Protein AF-A0A8J5XLF6-F1 (afdb_monomer_lite)

Radius of gyration: 21.3 Å; chains: 1; bounding box: 62×47×72 Å

pLDDT: mean 86.05, std 19.54, range [25.94, 98.69]

Organism: Diacronema lutheri (NCBI:txid2081491)

Sequence (268 aa):
MGIYNSAPVKPRPEVFALMRNAHEVIRGASRDLAAALVLSDTVDKRTAVAQFRELWAPFIKFMQLHMKMEEGSGEAEGVFKMLDRLAKGSANNAGLHAEHSPIAGLERSVERALGPFGTHADLADRFRIFSEVNEAHLTVEQEAMMPAIKKLSEEGTDMRALMRQSAFAALSADETDFFVDYAVRTLEKHAEGHPRARVFVHALQAIAQDEAEWQRTHRIVQAALSAEAYAQVSAELVDMGAWGEGAYPPGQGPLMNAAGRGFCFSQI

Secondary structure (DSSP, 8-state):
-----PPP-PPPP-TTHHHHHHHHHHHHHHHHHHHHT--BTTB-HHHHHHHHHHHHHHHHHHHHHHHHHHH-BTTB--HHHHHHHHTTSHHHHTTHHHHHHHHHHHHHHHHHHHSTT--HHHHHHHHHHHHHHHHHHHHHHHHHHHHHHHHHHHTT--HHHHIIIIIGGGS-HHHHHHHHHHHHHHHHHT-TTS-HHHHHHHHHHHH-SSHHHHHHHHHHHHHHS-HHHHHHHHTTS--GGG-STTSS-SSSS----SS---------

Foldseek 3Di:
DDDPPPDPDQDDQPLCLLLVLLLVLLVLLLVQLLVLLDDDPPADQVSSLVSNVVSLVLSVLLVVLSVCQQPDDDQANHPQSVLVVQPVNLCVVLVLVVLVVVLVVLSVQLVVLSDPPHGSVSNNVSSVVSSVSSNVSSVSCCVRRVVSSVVCVVVLHQVLVNSVRNGVVSDDPVSVLSNLLSSLLSCQVSVPPHSSNLSNLQSCLSNQPAPVSNVSSLVSNVVRDDPVSNVVSVVSHDDRVPVDPDSDHPSNDDPPDPDDDDDDDDDD

Structure (mmCIF, N/CA/C/O backbone):
data_AF-A0A8J5XLF6-F1
#
_entry.id   AF-A0A8J5XLF6-F1
#
loop_
_atom_site.group_PDB
_atom_site.id
_atom_site.type_symbol
_atom_site.label_atom_id
_atom_site.label_alt_id
_atom_site.label_comp_id
_atom_site.label_asym_id
_atom_site.label_entity_id
_atom_site.label_seq_id
_atom_site.pdbx_PDB_ins_code
_atom_site.Cartn_x
_atom_site.Cartn_y
_atom_site.Cartn_z
_atom_site.occupancy
_atom_site.B_iso_or_equiv
_atom_site.auth_seq_id
_atom_site.auth_comp_id
_atom_site.auth_asym_id
_atom_site.auth_atom_id
_atom_site.pdbx_PDB_model_num
ATOM 1 N N . MET A 1 1 ? 3.073 -28.117 45.207 1.00 42.44 1 MET A N 1
ATOM 2 C CA . MET A 1 1 ? 3.427 -26.935 44.392 1.00 42.44 1 MET A CA 1
ATOM 3 C C . MET A 1 1 ? 2.841 -27.147 43.008 1.00 42.44 1 MET A C 1
ATOM 5 O O . MET A 1 1 ? 3.309 -28.031 42.307 1.00 42.44 1 MET A O 1
ATOM 9 N N . GLY A 1 2 ? 1.755 -26.449 42.671 1.00 43.94 2 GLY A N 1
ATOM 10 C CA . GLY A 1 2 ? 1.135 -26.539 41.348 1.00 43.94 2 GLY A CA 1
ATOM 11 C C . GLY A 1 2 ? 1.855 -25.607 40.381 1.00 43.94 2 GLY A C 1
ATOM 12 O O . GLY A 1 2 ? 1.901 -24.403 40.622 1.00 43.94 2 GLY A O 1
ATOM 13 N N . ILE A 1 3 ? 2.444 -26.163 39.326 1.00 43.59 3 ILE A N 1
ATOM 14 C CA . ILE A 1 3 ? 2.994 -25.389 38.213 1.00 43.59 3 ILE A CA 1
ATOM 15 C C . ILE A 1 3 ? 1.787 -24.906 37.408 1.00 43.59 3 ILE A C 1
ATOM 17 O O . ILE A 1 3 ? 1.171 -25.684 36.682 1.00 43.59 3 ILE A O 1
ATOM 21 N N . TYR A 1 4 ? 1.398 -23.644 37.584 1.00 42.88 4 TYR A N 1
ATOM 22 C CA . TYR A 1 4 ? 0.450 -23.003 36.681 1.00 42.88 4 TYR A CA 1
ATOM 23 C C . TYR A 1 4 ? 1.144 -22.840 35.327 1.00 42.88 4 TYR A C 1
ATOM 25 O O . TYR A 1 4 ? 1.902 -21.897 35.118 1.00 42.88 4 TYR A O 1
ATOM 33 N N . ASN A 1 5 ? 0.889 -23.775 34.411 1.00 39.94 5 ASN A N 1
ATOM 34 C CA . ASN A 1 5 ? 1.074 -23.541 32.985 1.00 39.94 5 ASN A CA 1
ATOM 35 C C . ASN A 1 5 ? 0.057 -22.469 32.581 1.00 39.94 5 ASN A C 1
ATOM 37 O O . ASN A 1 5 ? -1.080 -22.779 32.226 1.00 39.94 5 ASN A O 1
ATOM 41 N N . SER A 1 6 ? 0.434 -21.195 32.689 1.00 46.84 6 SER A N 1
ATOM 42 C CA . SER A 1 6 ? -0.303 -20.134 32.012 1.00 46.84 6 SER A CA 1
ATOM 43 C C . SER A 1 6 ? -0.256 -20.450 30.521 1.00 46.84 6 SER A C 1
ATOM 45 O O . SER A 1 6 ? 0.832 -20.515 29.945 1.00 46.84 6 SER A O 1
ATOM 47 N N . ALA A 1 7 ? -1.420 -20.695 29.919 1.00 51.06 7 ALA A N 1
ATOM 48 C CA . ALA A 1 7 ? -1.538 -20.847 28.476 1.00 51.06 7 ALA A CA 1
ATOM 49 C C . ALA A 1 7 ? -0.810 -19.681 27.777 1.00 51.06 7 ALA A C 1
ATOM 51 O O . ALA A 1 7 ? -0.844 -18.558 28.296 1.00 51.06 7 ALA A O 1
ATOM 52 N N . PRO A 1 8 ? -0.132 -19.924 26.642 1.00 50.88 8 PRO A N 1
ATOM 53 C CA . PRO A 1 8 ? 0.570 -18.868 25.927 1.00 50.88 8 PRO A CA 1
ATOM 54 C C . PRO A 1 8 ? -0.400 -17.718 25.637 1.00 50.88 8 PRO A C 1
ATOM 56 O O . PRO A 1 8 ? -1.454 -17.910 25.028 1.00 50.88 8 PRO A O 1
ATOM 59 N N . VAL A 1 9 ? -0.062 -16.526 26.132 1.00 54.06 9 VAL A N 1
ATOM 60 C CA . VAL A 1 9 ? -0.852 -15.313 25.910 1.00 54.06 9 VAL A CA 1
ATOM 61 C C . VAL A 1 9 ? -0.808 -15.016 24.416 1.00 54.06 9 VAL A C 1
ATOM 63 O O . VAL A 1 9 ? 0.254 -14.693 23.884 1.00 54.06 9 VAL A O 1
ATOM 66 N N . LYS A 1 10 ? -1.950 -15.151 23.730 1.00 58.53 10 LYS A N 1
ATOM 67 C CA . LYS A 1 10 ? -2.044 -14.827 22.303 1.00 58.53 10 LYS A CA 1
ATOM 68 C C . LYS A 1 10 ? -1.659 -13.353 22.086 1.00 58.53 10 LYS A C 1
ATOM 70 O O . LYS A 1 10 ? -2.119 -12.497 22.852 1.00 58.53 10 LYS A O 1
ATOM 75 N N . PRO A 1 11 ? -0.818 -13.036 21.084 1.00 57.19 11 PRO A N 1
ATOM 76 C CA . PRO A 1 11 ? -0.400 -11.665 20.824 1.00 57.19 11 PRO A CA 1
ATOM 77 C C . PRO A 1 11 ? -1.615 -10.781 20.525 1.00 57.19 11 PRO A C 1
ATOM 79 O O . PRO A 1 11 ? -2.536 -11.183 19.812 1.00 57.19 11 PRO A O 1
ATOM 82 N N . ARG A 1 12 ? -1.627 -9.565 21.085 1.00 66.88 12 ARG A N 1
ATOM 83 C CA . ARG A 1 12 ? -2.682 -8.586 20.807 1.00 66.88 12 ARG A CA 1
ATOM 84 C C . ARG A 1 12 ? -2.528 -8.090 19.366 1.00 66.88 12 ARG A C 1
ATOM 86 O O . ARG A 1 12 ? -1.424 -7.683 19.012 1.00 66.88 12 ARG A O 1
ATOM 93 N N . PRO A 1 13 ? -3.595 -8.093 18.551 1.00 71.88 13 PRO A N 1
ATOM 94 C CA . PRO A 1 13 ? -3.527 -7.523 17.214 1.00 71.88 13 PRO A CA 1
ATOM 95 C C . PRO A 1 13 ? -3.215 -6.026 17.291 1.00 71.88 13 PRO A C 1
ATOM 97 O O . PRO A 1 13 ? -3.984 -5.251 17.861 1.00 71.88 13 PRO A O 1
ATOM 100 N N . GLU A 1 14 ? -2.090 -5.616 16.713 1.00 82.12 14 GLU A N 1
ATOM 101 C CA . GLU A 1 14 ? -1.780 -4.207 16.487 1.00 82.12 14 GLU A CA 1
ATOM 102 C C . GLU A 1 14 ? -2.534 -3.764 15.236 1.00 82.12 14 GLU A C 1
ATOM 104 O O . GLU A 1 14 ? -2.058 -3.922 14.121 1.00 82.12 14 GLU A O 1
ATOM 109 N N . VAL A 1 15 ? -3.755 -3.261 15.399 1.00 82.25 15 VAL A N 1
ATOM 110 C CA . VAL A 1 15 ? -4.659 -3.014 14.262 1.00 82.25 15 VAL A CA 1
ATOM 111 C C . VAL A 1 15 ? -4.079 -2.014 13.256 1.00 82.25 15 VAL A C 1
ATOM 113 O O . VAL A 1 15 ? -4.210 -2.178 12.046 1.00 82.25 15 VAL A O 1
ATOM 116 N N . PHE A 1 16 ? -3.359 -1.008 13.750 1.00 85.69 16 PHE A N 1
ATOM 117 C CA . PHE A 1 16 ? -2.680 -0.042 12.892 1.00 85.69 16 PHE A CA 1
ATOM 118 C C . PHE A 1 16 ? -1.473 -0.631 12.141 1.00 85.69 16 PHE A C 1
ATOM 120 O O . PHE A 1 16 ? -0.968 -0.024 11.196 1.00 85.69 16 PHE A O 1
ATOM 127 N N . ALA A 1 17 ? -1.041 -1.849 12.485 1.00 86.81 17 ALA A N 1
ATOM 128 C CA . ALA A 1 17 ? -0.061 -2.568 11.685 1.00 86.81 17 ALA A CA 1
ATOM 129 C C . ALA A 1 17 ? -0.558 -2.823 10.256 1.00 86.81 17 ALA A C 1
ATOM 131 O O . ALA A 1 17 ? 0.277 -3.075 9.400 1.00 86.81 17 ALA A O 1
ATOM 132 N N . LEU A 1 18 ? -1.861 -2.709 9.959 1.00 93.06 18 LEU A N 1
ATOM 133 C CA . LEU A 1 18 ? -2.368 -2.722 8.580 1.00 93.06 18 LEU A CA 1
ATOM 134 C C . LEU A 1 18 ? -1.745 -1.603 7.736 1.00 93.06 18 LEU A C 1
ATOM 136 O O . LEU A 1 18 ? -1.175 -1.900 6.690 1.00 93.06 18 LEU A O 1
ATOM 140 N N . MET A 1 19 ? -1.770 -0.356 8.221 1.00 94.75 19 MET A N 1
ATOM 141 C CA . MET A 1 19 ? -1.187 0.789 7.504 1.00 94.75 19 MET A CA 1
ATOM 142 C C . MET A 1 19 ? 0.334 0.676 7.442 1.00 94.75 19 MET A C 1
ATOM 144 O O . MET A 1 19 ? 0.928 0.745 6.372 1.00 94.75 19 MET A O 1
ATOM 148 N N . ARG A 1 20 ? 0.981 0.385 8.577 1.00 93.25 20 ARG A N 1
ATOM 149 C CA . ARG A 1 20 ? 2.439 0.207 8.605 1.00 93.25 20 ARG A CA 1
ATOM 150 C C . ARG A 1 20 ? 2.900 -0.909 7.662 1.00 93.25 20 ARG A C 1
ATOM 152 O O . ARG A 1 20 ? 3.878 -0.734 6.944 1.00 93.25 20 ARG A O 1
ATOM 159 N N . ASN A 1 21 ? 2.223 -2.055 7.660 1.00 94.19 21 ASN A N 1
ATOM 160 C CA . ASN A 1 21 ? 2.583 -3.162 6.780 1.00 94.19 21 ASN A CA 1
ATOM 161 C C . ASN A 1 21 ? 2.255 -2.852 5.318 1.00 94.19 21 ASN A C 1
ATOM 163 O O . ASN A 1 21 ? 2.973 -3.342 4.457 1.00 94.19 21 ASN A O 1
ATOM 167 N N . ALA A 1 22 ? 1.255 -2.020 5.016 1.00 96.25 22 ALA A N 1
ATOM 168 C CA . ALA A 1 22 ? 1.050 -1.525 3.657 1.00 96.25 22 ALA A CA 1
ATOM 169 C C . ALA A 1 22 ? 2.258 -0.709 3.163 1.00 96.25 22 ALA A C 1
ATOM 171 O O . ALA A 1 22 ? 2.685 -0.890 2.026 1.00 96.25 22 ALA A O 1
ATOM 172 N N . HIS A 1 23 ? 2.917 0.072 4.028 1.00 96.31 23 HIS A N 1
ATOM 173 C CA . HIS A 1 23 ? 4.174 0.739 3.659 1.00 96.31 23 HIS A CA 1
ATOM 174 C C . HIS A 1 23 ? 5.268 -0.303 3.386 1.00 96.31 23 HIS A C 1
ATOM 176 O O . HIS A 1 23 ? 6.006 -0.191 2.413 1.00 96.31 23 HIS A O 1
ATOM 182 N N . GLU A 1 24 ? 5.346 -1.373 4.183 1.00 95.69 24 GLU A N 1
ATOM 183 C CA . GLU A 1 24 ? 6.286 -2.473 3.923 1.00 95.69 24 GLU A CA 1
ATOM 184 C C . GLU A 1 24 ? 5.985 -3.242 2.626 1.00 95.69 24 GLU A C 1
ATOM 186 O O . GLU A 1 24 ? 6.919 -3.709 1.968 1.00 95.69 24 GLU A O 1
ATOM 191 N N . VAL A 1 25 ? 4.714 -3.344 2.223 1.00 97.00 25 VAL A N 1
ATOM 192 C CA . VAL A 1 25 ? 4.309 -3.855 0.904 1.00 97.00 25 VAL A CA 1
ATOM 193 C C . VAL A 1 25 ? 4.834 -2.935 -0.189 1.00 97.00 25 VAL A C 1
ATOM 195 O O . VAL A 1 25 ? 5.462 -3.415 -1.129 1.00 97.00 25 VAL A O 1
ATOM 198 N N . ILE A 1 26 ? 4.649 -1.620 -0.052 1.00 97.56 26 ILE A N 1
ATOM 199 C CA . ILE A 1 26 ? 5.142 -0.633 -1.021 1.00 97.56 26 ILE A CA 1
ATOM 200 C C . ILE A 1 26 ? 6.671 -0.723 -1.144 1.00 97.56 26 ILE A C 1
ATOM 202 O O . ILE A 1 26 ? 7.191 -0.796 -2.257 1.00 97.56 26 ILE A O 1
ATOM 206 N N . ARG A 1 27 ? 7.396 -0.832 -0.023 1.00 97.06 27 ARG A N 1
ATOM 207 C CA . ARG A 1 27 ? 8.857 -1.036 -0.003 1.00 97.06 27 ARG A CA 1
ATOM 208 C C . ARG A 1 27 ? 9.277 -2.323 -0.710 1.00 97.06 27 ARG A C 1
ATOM 210 O O . ARG A 1 27 ? 10.186 -2.304 -1.538 1.00 97.06 27 ARG A O 1
ATOM 217 N N . GLY A 1 28 ? 8.624 -3.442 -0.395 1.00 96.31 28 GLY A N 1
ATOM 218 C CA . GLY A 1 28 ? 8.909 -4.741 -1.010 1.00 96.31 28 GLY A CA 1
ATOM 219 C C . GLY A 1 28 ? 8.642 -4.751 -2.514 1.00 96.31 28 GLY A C 1
ATOM 220 O O . GLY A 1 28 ? 9.508 -5.129 -3.300 1.00 96.31 28 GLY A O 1
ATOM 221 N N . ALA A 1 29 ? 7.479 -4.255 -2.931 1.00 97.94 29 ALA A N 1
ATOM 222 C CA . ALA A 1 29 ? 7.115 -4.154 -4.339 1.00 97.94 29 ALA A CA 1
ATOM 223 C C . ALA A 1 29 ? 8.024 -3.182 -5.113 1.00 97.94 29 ALA A C 1
ATOM 225 O O . ALA A 1 29 ? 8.391 -3.467 -6.252 1.00 97.94 29 ALA A O 1
ATOM 226 N N . SER A 1 30 ? 8.465 -2.083 -4.488 1.00 98.12 30 SER A N 1
ATOM 227 C CA . SER A 1 30 ? 9.441 -1.172 -5.098 1.00 98.12 30 SER A CA 1
ATOM 228 C C . SER A 1 30 ? 10.787 -1.865 -5.355 1.00 98.12 30 SER A C 1
ATOM 230 O O . SER A 1 30 ? 11.384 -1.695 -6.420 1.00 98.12 30 SER A O 1
ATOM 232 N N . ARG A 1 31 ? 11.248 -2.729 -4.436 1.00 97.75 31 ARG A N 1
ATOM 233 C CA . ARG A 1 31 ? 12.452 -3.551 -4.664 1.00 97.75 31 ARG A CA 1
ATOM 234 C C . ARG A 1 31 ? 12.285 -4.522 -5.831 1.00 97.75 31 ARG A C 1
ATOM 236 O O . ARG A 1 31 ? 13.225 -4.693 -6.602 1.00 97.75 31 ARG A O 1
ATOM 243 N N . ASP A 1 32 ? 11.106 -5.120 -5.991 1.00 98.06 32 ASP A N 1
ATOM 244 C CA . ASP A 1 32 ? 10.818 -6.005 -7.126 1.00 98.06 32 ASP A CA 1
ATOM 245 C C . ASP A 1 32 ? 10.856 -5.256 -8.465 1.00 98.06 32 ASP A C 1
ATOM 247 O O . ASP A 1 32 ? 11.447 -5.740 -9.431 1.00 98.06 32 ASP A O 1
ATOM 251 N N . LEU A 1 33 ? 10.286 -4.050 -8.508 1.00 98.44 33 LEU A N 1
ATOM 252 C CA . LEU A 1 33 ? 10.353 -3.161 -9.669 1.00 98.44 33 LEU A CA 1
ATOM 253 C C . LEU A 1 33 ? 11.796 -2.742 -9.989 1.00 98.44 33 LEU A C 1
ATOM 255 O O . LEU A 1 33 ? 12.203 -2.783 -11.149 1.00 98.44 33 LEU A O 1
ATOM 259 N N . ALA A 1 34 ? 12.598 -2.401 -8.974 1.00 98.00 34 ALA A N 1
ATOM 260 C CA . ALA A 1 34 ? 14.016 -2.091 -9.156 1.00 98.00 34 ALA A CA 1
ATOM 261 C C . ALA A 1 34 ? 14.783 -3.290 -9.734 1.00 98.00 34 ALA A C 1
ATOM 263 O O . ALA A 1 34 ? 15.551 -3.141 -10.685 1.00 98.00 34 ALA A O 1
ATOM 264 N N . ALA A 1 35 ? 14.546 -4.486 -9.188 1.00 97.50 35 ALA A N 1
ATOM 265 C CA . ALA A 1 35 ? 15.187 -5.719 -9.631 1.00 97.50 35 ALA A CA 1
ATOM 266 C C . ALA A 1 35 ? 14.821 -6.077 -11.080 1.00 97.50 35 ALA A C 1
ATOM 268 O O . ALA A 1 35 ? 15.695 -6.494 -11.836 1.00 97.50 35 ALA A O 1
ATOM 269 N N . ALA A 1 36 ? 13.571 -5.845 -11.499 1.00 97.25 36 ALA A N 1
ATOM 270 C CA . ALA A 1 36 ? 13.121 -6.080 -12.874 1.00 97.25 36 ALA A CA 1
ATOM 271 C C . ALA A 1 36 ? 13.853 -5.216 -13.920 1.00 97.25 36 ALA A C 1
ATOM 273 O O . ALA A 1 36 ? 13.856 -5.546 -15.103 1.00 97.25 36 ALA A O 1
ATOM 274 N N . LEU A 1 37 ? 14.490 -4.116 -13.505 1.00 96.38 37 LEU A N 1
ATOM 275 C CA . LEU A 1 37 ? 15.265 -3.241 -14.389 1.00 96.38 37 LEU A CA 1
ATOM 276 C C . LEU A 1 37 ? 16.752 -3.607 -14.464 1.00 96.38 37 LEU A C 1
ATOM 278 O O . LEU A 1 37 ? 17.474 -3.016 -15.271 1.00 96.38 37 LEU A O 1
ATOM 282 N N . VAL A 1 38 ? 17.225 -4.565 -13.666 1.00 94.88 38 VAL A N 1
ATOM 283 C CA . VAL A 1 38 ? 18.622 -5.011 -13.691 1.00 94.88 38 VAL A CA 1
ATOM 284 C C . VAL A 1 38 ? 18.856 -5.902 -14.912 1.00 94.88 38 VAL A C 1
ATOM 286 O O . VAL A 1 38 ? 18.222 -6.941 -15.075 1.00 94.88 38 VAL A O 1
ATOM 289 N N . LEU A 1 39 ? 19.786 -5.496 -15.779 1.00 90.94 39 LEU A N 1
ATOM 290 C CA . LEU A 1 39 ? 20.196 -6.288 -16.942 1.00 90.94 39 LEU A CA 1
ATOM 291 C C . LEU A 1 39 ? 21.170 -7.396 -16.526 1.00 90.94 39 LEU A C 1
ATOM 293 O O . LEU A 1 39 ? 21.994 -7.205 -15.631 1.00 90.94 39 LEU A O 1
ATOM 297 N N . SER A 1 40 ? 21.113 -8.529 -17.218 1.00 87.50 40 SER A N 1
ATOM 298 C CA . SER A 1 40 ? 22.005 -9.671 -16.995 1.00 87.50 40 SER A CA 1
ATOM 299 C C . SER A 1 40 ? 22.246 -10.437 -18.299 1.00 87.50 40 SER A C 1
ATOM 301 O O . SER A 1 40 ? 21.645 -10.122 -19.326 1.00 87.50 40 SER A O 1
ATOM 303 N N . ASP A 1 41 ? 23.077 -11.482 -18.258 1.00 86.25 41 ASP A N 1
ATOM 304 C CA . ASP A 1 41 ? 23.312 -12.368 -19.410 1.00 86.25 41 ASP A CA 1
ATOM 305 C C . ASP A 1 41 ? 22.024 -13.039 -19.929 1.00 86.25 41 ASP A C 1
ATOM 307 O O . ASP A 1 41 ? 21.962 -13.461 -21.083 1.00 86.25 41 ASP A O 1
ATOM 311 N N . THR A 1 42 ? 20.985 -13.135 -19.089 1.00 86.88 42 THR A N 1
ATOM 312 C CA . THR A 1 42 ? 19.692 -13.759 -19.415 1.00 86.88 42 THR A CA 1
ATOM 313 C C . THR A 1 42 ? 18.536 -12.766 -19.533 1.00 86.88 42 THR A C 1
ATOM 315 O O . THR A 1 42 ? 17.447 -13.160 -19.950 1.00 86.88 42 THR A O 1
ATOM 318 N N . VAL A 1 43 ? 18.745 -11.491 -19.189 1.00 92.00 43 VAL A N 1
ATOM 319 C CA . VAL A 1 43 ? 17.706 -10.453 -19.195 1.00 92.00 43 VAL A CA 1
ATOM 320 C C . VAL A 1 43 ? 18.169 -9.270 -20.037 1.00 92.00 43 VAL A C 1
ATOM 322 O O . VAL A 1 43 ? 18.973 -8.440 -19.608 1.00 92.00 43 VAL A O 1
ATOM 325 N N . ASP A 1 44 ? 17.622 -9.182 -21.250 1.00 95.50 44 ASP A N 1
ATOM 326 C CA . ASP A 1 44 ? 17.821 -8.036 -22.132 1.00 95.50 44 ASP A CA 1
ATOM 327 C C . ASP A 1 44 ? 16.897 -6.855 -21.771 1.00 95.50 44 ASP A C 1
ATOM 329 O O . ASP A 1 44 ? 15.973 -6.957 -20.960 1.00 95.50 44 ASP A O 1
ATOM 333 N N . LYS A 1 45 ? 17.123 -5.701 -22.411 1.00 95.62 45 LYS A N 1
ATOM 334 C CA . LYS A 1 45 ? 16.341 -4.474 -22.167 1.00 95.62 45 LYS A CA 1
ATOM 335 C C . LYS A 1 45 ? 14.842 -4.663 -22.399 1.00 95.62 45 LYS A C 1
ATOM 337 O O . LYS A 1 45 ? 14.038 -4.052 -21.702 1.00 95.62 45 LYS A O 1
ATOM 342 N N . ARG A 1 46 ? 14.456 -5.463 -23.398 1.00 94.88 46 ARG A N 1
ATOM 343 C CA . ARG A 1 46 ? 13.046 -5.679 -23.744 1.00 94.88 46 ARG A CA 1
ATOM 344 C C . ARG A 1 46 ? 12.357 -6.516 -22.671 1.00 94.88 46 ARG A C 1
ATOM 346 O O . ARG A 1 46 ? 11.244 -6.183 -22.274 1.00 94.88 46 ARG A O 1
ATOM 353 N N . THR A 1 47 ? 13.027 -7.563 -22.207 1.00 96.06 47 THR A N 1
ATOM 354 C CA . THR A 1 47 ? 12.558 -8.456 -21.148 1.00 96.06 47 THR A CA 1
ATOM 355 C C . THR A 1 47 ? 12.438 -7.705 -19.825 1.00 96.06 47 THR A C 1
ATOM 357 O O . THR A 1 47 ? 11.383 -7.765 -19.203 1.00 96.06 47 THR A O 1
ATOM 360 N N . ALA A 1 48 ? 13.446 -6.906 -19.458 1.00 96.88 48 ALA A N 1
ATOM 361 C CA . ALA A 1 48 ? 13.417 -6.060 -18.262 1.00 96.88 48 ALA A CA 1
ATOM 362 C C . ALA A 1 48 ? 12.222 -5.086 -18.252 1.00 96.88 48 ALA A C 1
ATOM 364 O O . ALA A 1 48 ? 11.462 -5.012 -17.289 1.00 96.88 48 ALA A O 1
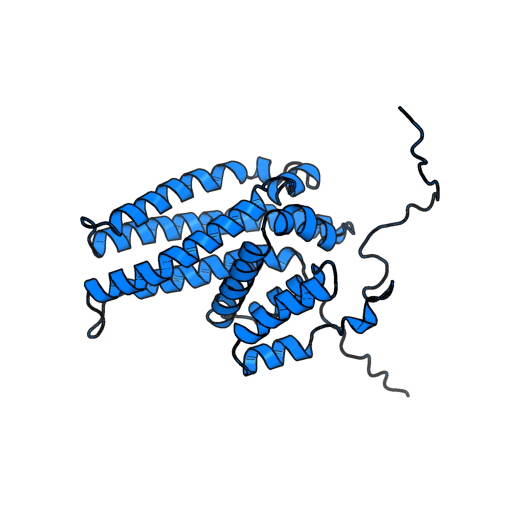ATOM 365 N N . VAL A 1 49 ? 11.993 -4.369 -19.361 1.00 96.56 49 VAL A N 1
ATOM 366 C CA . VAL A 1 49 ? 1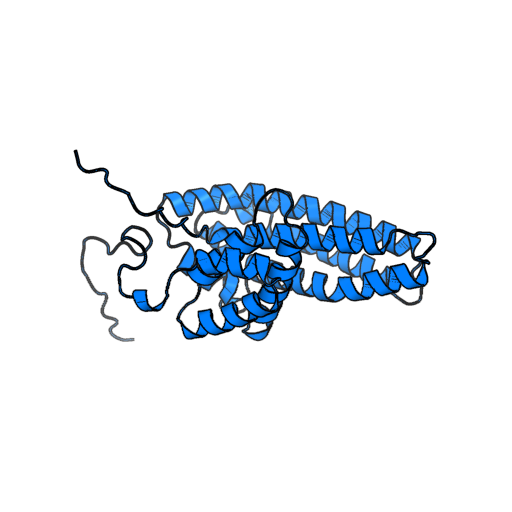0.850 -3.444 -19.486 1.00 96.56 49 VAL A CA 1
ATOM 367 C C . VAL A 1 49 ? 9.509 -4.185 -19.422 1.00 96.56 49 VAL A C 1
ATOM 369 O O . VAL A 1 49 ? 8.557 -3.669 -18.838 1.00 96.56 49 VAL A O 1
ATOM 372 N N . ALA A 1 50 ? 9.411 -5.383 -20.008 1.00 95.88 50 ALA A N 1
ATOM 373 C CA . ALA A 1 50 ? 8.195 -6.192 -19.939 1.00 95.88 50 ALA A CA 1
ATOM 374 C C . ALA A 1 50 ? 7.893 -6.641 -18.499 1.00 95.88 50 ALA A C 1
ATOM 376 O O . ALA A 1 50 ? 6.779 -6.426 -18.028 1.00 95.88 50 ALA A O 1
ATOM 377 N N . GLN A 1 51 ? 8.895 -7.162 -17.785 1.00 96.88 51 GLN A N 1
ATOM 378 C CA . GLN A 1 51 ? 8.772 -7.560 -16.379 1.00 96.88 51 GLN A CA 1
ATOM 379 C C . GLN A 1 51 ? 8.395 -6.375 -15.485 1.00 96.88 51 GLN A C 1
ATOM 381 O O . GLN A 1 51 ? 7.477 -6.477 -14.674 1.00 96.88 51 GLN A O 1
ATOM 386 N N . PHE A 1 52 ? 9.041 -5.219 -15.669 1.00 98.00 52 PHE A N 1
ATOM 387 C CA . PHE A 1 52 ? 8.676 -4.008 -14.937 1.00 98.00 52 PHE A CA 1
ATOM 388 C C . PHE A 1 52 ? 7.213 -3.628 -15.182 1.00 98.00 52 PHE A C 1
ATOM 390 O O . PHE A 1 52 ? 6.485 -3.322 -14.242 1.00 98.00 52 PHE A O 1
ATOM 397 N N . ARG A 1 53 ? 6.754 -3.663 -16.441 1.00 97.31 53 ARG A N 1
ATOM 398 C CA . ARG A 1 53 ? 5.372 -3.309 -16.799 1.00 97.31 53 ARG A CA 1
ATOM 399 C C . ARG A 1 53 ? 4.346 -4.224 -16.125 1.00 97.31 53 ARG A C 1
ATOM 401 O O . ARG A 1 53 ? 3.310 -3.728 -15.691 1.00 97.31 53 ARG A O 1
ATOM 408 N N . GLU A 1 54 ? 4.627 -5.522 -16.038 1.00 97.44 54 GLU A N 1
ATOM 409 C CA . GLU A 1 54 ? 3.761 -6.497 -15.360 1.00 97.44 54 GLU A CA 1
ATOM 410 C C . GLU A 1 54 ? 3.632 -6.213 -13.857 1.00 97.44 54 GLU A C 1
ATOM 412 O O . GLU A 1 54 ? 2.553 -6.379 -13.290 1.00 97.44 54 GLU A O 1
ATOM 417 N N . LEU A 1 55 ? 4.704 -5.728 -13.225 1.00 98.38 55 LEU A N 1
ATOM 418 C CA . LEU A 1 55 ? 4.727 -5.372 -11.804 1.00 98.38 55 LEU A CA 1
ATOM 419 C C . LEU A 1 55 ? 4.153 -3.974 -11.523 1.00 98.38 55 LEU A C 1
ATOM 421 O O . LEU A 1 55 ? 3.591 -3.741 -10.454 1.00 98.38 55 LEU A O 1
ATOM 425 N N . TRP A 1 56 ? 4.271 -3.040 -12.470 1.00 98.19 56 TRP A N 1
ATOM 426 C CA . TRP A 1 56 ? 3.925 -1.630 -12.264 1.00 98.19 56 TRP A CA 1
ATOM 427 C C . TRP A 1 56 ? 2.432 -1.412 -12.013 1.00 98.19 56 TRP A C 1
ATOM 429 O O . TRP A 1 56 ? 2.055 -0.743 -11.056 1.00 98.19 56 TRP A O 1
ATOM 439 N N . ALA A 1 57 ? 1.570 -2.001 -12.845 1.00 97.06 57 ALA A N 1
ATOM 440 C CA . ALA A 1 57 ? 0.124 -1.813 -12.735 1.00 97.06 57 ALA A CA 1
ATOM 441 C C . ALA A 1 57 ? -0.461 -2.264 -11.377 1.00 97.06 57 ALA A C 1
ATOM 443 O O . ALA A 1 57 ? -1.178 -1.472 -10.758 1.00 97.06 57 ALA A O 1
ATOM 444 N N . PRO A 1 58 ? -0.182 -3.482 -10.866 1.00 98.38 58 PRO A N 1
ATOM 445 C CA . PRO A 1 58 ? -0.695 -3.884 -9.560 1.00 98.38 58 PRO A CA 1
ATOM 446 C C . PRO A 1 58 ? -0.056 -3.096 -8.407 1.00 98.38 58 PRO A C 1
ATOM 448 O O . PRO A 1 58 ? -0.753 -2.786 -7.443 1.00 98.38 58 PRO A O 1
ATOM 451 N N . PHE A 1 59 ? 1.215 -2.696 -8.520 1.00 98.62 59 PHE A N 1
ATOM 452 C CA . PHE A 1 59 ? 1.861 -1.824 -7.538 1.00 98.62 59 PHE A CA 1
ATOM 453 C C . PHE A 1 59 ? 1.167 -0.460 -7.421 1.00 98.62 59 PHE A C 1
ATOM 455 O O . PHE A 1 59 ? 0.808 -0.048 -6.318 1.00 98.62 59 PHE A O 1
ATOM 462 N N . ILE A 1 60 ? 0.907 0.206 -8.549 1.00 98.31 60 ILE A N 1
ATOM 463 C CA . ILE A 1 60 ? 0.198 1.490 -8.568 1.00 98.31 60 ILE A CA 1
ATOM 464 C C . ILE A 1 60 ? -1.227 1.346 -8.052 1.00 98.31 60 ILE A C 1
ATOM 466 O O . ILE A 1 60 ? -1.657 2.152 -7.229 1.00 98.31 60 ILE A O 1
ATOM 470 N N . LYS A 1 61 ? -1.943 0.287 -8.449 1.00 98.50 61 LYS A N 1
ATOM 471 C CA . LYS A 1 61 ? -3.270 0.011 -7.892 1.00 98.50 61 LYS A CA 1
ATOM 472 C C . LYS A 1 61 ? -3.206 -0.113 -6.367 1.00 98.50 61 LYS A C 1
ATOM 474 O O . LYS A 1 61 ? -4.029 0.484 -5.685 1.00 98.50 61 LYS A O 1
ATOM 479 N N . PHE A 1 62 ? -2.233 -0.846 -5.823 1.00 98.69 62 PHE A N 1
ATOM 480 C CA . PHE A 1 62 ? -2.071 -0.979 -4.374 1.00 98.69 62 PHE A CA 1
ATOM 481 C C . PHE A 1 62 ? -1.814 0.372 -3.694 1.00 98.69 62 PHE A C 1
ATOM 483 O O . PHE A 1 62 ? -2.492 0.693 -2.720 1.00 98.69 62 PHE A O 1
ATOM 490 N N . MET A 1 63 ? -0.897 1.186 -4.231 1.00 98.25 63 MET A N 1
ATOM 491 C CA . MET A 1 63 ? -0.619 2.528 -3.705 1.00 98.25 63 MET A CA 1
ATOM 492 C C . MET A 1 63 ? -1.854 3.429 -3.722 1.00 98.25 63 MET A C 1
ATOM 494 O O . MET A 1 63 ? -2.146 4.076 -2.725 1.00 98.25 63 MET A O 1
ATOM 498 N N . GLN A 1 64 ? -2.616 3.435 -4.816 1.00 98.00 64 GLN A N 1
ATOM 499 C CA . GLN A 1 64 ? -3.833 4.240 -4.923 1.00 98.00 64 GLN A CA 1
ATOM 500 C C . GLN A 1 64 ? -4.885 3.829 -3.885 1.00 98.00 64 GLN A C 1
ATOM 502 O O . GLN A 1 64 ? -5.532 4.694 -3.301 1.00 98.00 64 GLN A O 1
ATOM 507 N N . LEU A 1 65 ? -5.047 2.527 -3.620 1.00 98.50 65 LEU A N 1
ATOM 508 C CA . LEU A 1 65 ? -5.947 2.051 -2.565 1.00 98.50 65 LEU A CA 1
ATOM 509 C C . LEU A 1 65 ? -5.446 2.432 -1.168 1.00 98.50 65 LEU A C 1
ATOM 511 O O . LEU A 1 65 ? -6.249 2.848 -0.339 1.00 98.50 65 LEU A O 1
ATOM 515 N N . HIS A 1 66 ? -4.138 2.340 -0.919 1.00 98.12 66 HIS A N 1
ATOM 516 C CA . HIS A 1 66 ? -3.526 2.779 0.339 1.00 98.12 66 HIS A CA 1
ATOM 517 C C . HIS A 1 66 ? -3.745 4.282 0.580 1.00 98.12 66 HIS A C 1
ATOM 519 O O . HIS A 1 66 ? -4.306 4.664 1.602 1.00 98.12 66 HIS A O 1
ATOM 525 N N . MET A 1 67 ? -3.454 5.124 -0.414 1.00 97.75 67 MET A N 1
ATOM 526 C CA . MET A 1 67 ? -3.707 6.570 -0.354 1.00 97.75 67 MET A CA 1
ATOM 527 C C . MET A 1 67 ? -5.200 6.889 -0.172 1.00 97.75 67 MET A C 1
ATOM 529 O O . MET A 1 67 ? -5.569 7.804 0.560 1.00 97.75 67 MET A O 1
ATOM 533 N N . LYS A 1 68 ? -6.095 6.103 -0.787 1.00 97.75 68 LYS A N 1
ATOM 534 C CA . LYS A 1 68 ? -7.551 6.222 -0.593 1.00 97.75 68 LYS A CA 1
ATOM 535 C C . LYS A 1 68 ? -7.964 5.936 0.855 1.00 97.75 68 LYS A C 1
ATOM 537 O O . LYS A 1 68 ? -8.885 6.575 1.358 1.00 97.75 68 LYS A O 1
ATOM 542 N N . MET A 1 69 ? -7.296 5.003 1.535 1.00 97.94 69 MET A N 1
ATOM 543 C CA . MET A 1 69 ? -7.504 4.739 2.965 1.00 97.94 69 MET A CA 1
ATOM 544 C C . MET A 1 69 ? -6.974 5.883 3.846 1.00 97.94 69 MET A C 1
ATOM 546 O O . MET A 1 69 ? -7.541 6.167 4.901 1.00 97.94 69 MET A O 1
ATOM 550 N N . GLU A 1 70 ? -5.904 6.554 3.426 1.00 97.69 70 GLU A N 1
ATOM 551 C CA . GLU A 1 70 ? -5.307 7.683 4.146 1.00 97.69 70 GLU A CA 1
ATOM 552 C C . GLU A 1 70 ? -6.135 8.966 4.034 1.00 97.69 70 GLU A C 1
ATOM 554 O O . GLU A 1 70 ? -6.468 9.576 5.054 1.00 97.69 70 GLU A O 1
ATOM 559 N N . GLU A 1 71 ? -6.526 9.338 2.816 1.00 97.31 71 GLU A N 1
ATOM 560 C CA . GLU A 1 71 ? -7.263 10.576 2.515 1.00 97.31 71 GLU A CA 1
ATOM 561 C C . GLU A 1 71 ? -8.784 10.450 2.709 1.00 97.31 71 GLU A C 1
ATOM 563 O O . GLU A 1 71 ? -9.497 11.446 2.918 1.00 97.31 71 GLU A O 1
ATOM 568 N N . GLY A 1 72 ? -9.277 9.211 2.669 1.00 96.56 72 GLY A N 1
ATOM 569 C CA . GLY A 1 72 ? -10.692 8.875 2.715 1.00 96.56 72 GLY A CA 1
ATOM 570 C C . GLY A 1 72 ? -11.360 8.911 1.341 1.00 96.56 72 GLY A C 1
ATOM 571 O O . GLY A 1 72 ? -10.839 9.436 0.356 1.00 96.56 72 GLY A O 1
ATOM 572 N N . SER A 1 73 ? -12.557 8.335 1.266 1.00 95.06 73 SER A N 1
ATOM 573 C CA . SER A 1 73 ? -13.384 8.312 0.059 1.00 95.06 73 SER A CA 1
ATOM 574 C C . SER A 1 73 ? -14.832 8.016 0.431 1.00 95.06 73 SER A C 1
ATOM 576 O O . SER A 1 73 ? -15.100 7.110 1.219 1.00 95.06 73 SER A O 1
ATOM 578 N N . GLY A 1 74 ? -15.777 8.730 -0.186 1.00 91.88 74 GLY A N 1
ATOM 579 C CA . GLY A 1 74 ? -17.199 8.591 0.131 1.00 91.88 74 GLY A CA 1
ATOM 580 C C . GLY A 1 74 ? -17.469 8.909 1.603 1.00 91.88 74 GLY A C 1
ATOM 581 O O . GLY A 1 74 ? -17.169 10.009 2.056 1.00 91.88 74 GLY A O 1
ATOM 582 N N . GLU A 1 75 ? -18.004 7.931 2.336 1.00 89.12 75 GLU A N 1
ATOM 583 C CA . GLU A 1 75 ? -18.355 8.058 3.759 1.00 89.12 75 GLU A CA 1
ATOM 584 C C . GLU A 1 75 ? -17.162 7.850 4.712 1.00 89.12 75 GLU A C 1
ATOM 586 O O . GLU A 1 75 ? -17.258 8.160 5.899 1.00 89.12 75 GLU A O 1
ATOM 591 N N . ALA A 1 76 ? -16.032 7.331 4.222 1.00 95.19 76 ALA A N 1
ATOM 592 C CA . ALA A 1 76 ? -14.834 7.151 5.036 1.00 95.19 76 ALA A CA 1
ATOM 593 C C . ALA A 1 76 ? -14.036 8.459 5.114 1.00 95.19 76 ALA A C 1
ATOM 595 O O . ALA A 1 76 ? -13.615 8.996 4.087 1.00 95.19 76 ALA A O 1
ATOM 596 N N . GLU A 1 77 ? -13.791 8.962 6.329 1.00 96.06 77 GLU A N 1
ATOM 597 C CA . GLU A 1 77 ? -13.080 10.237 6.525 1.00 96.06 77 GLU A CA 1
ATOM 598 C C . GLU A 1 77 ? -11.592 10.180 6.132 1.00 96.06 77 GLU A C 1
ATOM 600 O O . GLU A 1 77 ? -11.029 11.219 5.784 1.00 96.06 77 GLU A O 1
ATOM 605 N N . GLY A 1 78 ? -10.977 8.992 6.155 1.00 97.38 78 GLY A N 1
ATOM 606 C CA . GLY A 1 78 ? -9.540 8.798 5.965 1.00 97.38 78 GLY A CA 1
ATOM 607 C C . GLY A 1 78 ? -8.753 8.806 7.275 1.00 97.38 78 GLY A C 1
ATOM 608 O O . GLY A 1 78 ? -9.107 9.494 8.240 1.00 97.38 78 GLY A O 1
ATOM 609 N N . VAL A 1 79 ? -7.651 8.056 7.322 1.00 96.81 79 VAL A N 1
ATOM 610 C CA . VAL A 1 79 ? -6.746 8.021 8.485 1.00 96.81 79 VAL A CA 1
ATOM 611 C C . VAL A 1 79 ? -6.185 9.409 8.815 1.00 96.81 79 VAL A C 1
ATOM 613 O O . VAL A 1 79 ? -6.077 9.748 9.993 1.00 96.81 79 VAL A O 1
ATOM 616 N N . PHE A 1 80 ? -5.868 10.245 7.824 1.00 97.38 80 PHE A N 1
ATOM 617 C CA . PHE A 1 80 ? -5.302 11.572 8.083 1.00 97.38 80 PHE A CA 1
ATOM 618 C C . PHE A 1 80 ? -6.302 12.508 8.761 1.00 97.38 80 PHE A C 1
ATOM 620 O O . PHE A 1 80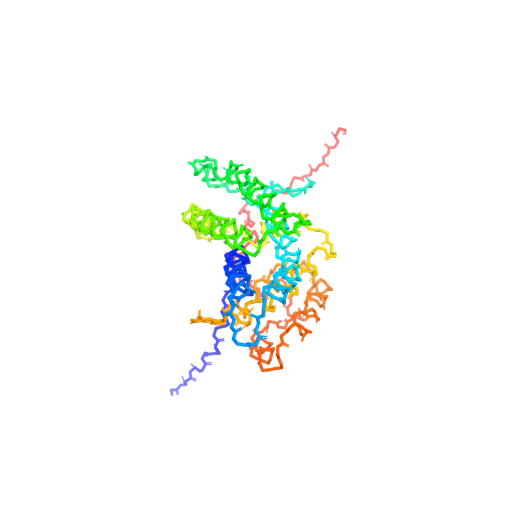 ? -5.992 13.080 9.807 1.00 97.38 80 PHE A O 1
ATOM 627 N N . LYS A 1 81 ? -7.543 12.588 8.261 1.00 96.81 81 LYS A N 1
ATOM 628 C CA . LYS A 1 81 ? -8.583 13.412 8.903 1.00 96.81 81 LYS A CA 1
ATOM 629 C C . LYS A 1 81 ? -8.946 12.893 10.292 1.00 96.81 81 LYS A C 1
ATOM 631 O O . LYS A 1 81 ? -9.129 13.686 11.218 1.00 96.81 81 LYS A O 1
ATOM 636 N N . MET A 1 82 ? -8.991 11.570 10.461 1.00 96.69 82 MET A N 1
ATOM 637 C CA . MET A 1 82 ? -9.159 10.937 11.769 1.00 96.69 82 MET A CA 1
ATOM 638 C C . MET A 1 82 ? -8.058 11.386 12.744 1.00 96.69 82 MET A C 1
ATOM 640 O O . MET A 1 82 ? -8.351 11.778 13.876 1.00 96.69 82 MET A O 1
ATOM 644 N N . LEU A 1 83 ? -6.794 11.357 12.315 1.00 96.06 83 LEU A N 1
ATOM 645 C CA . LEU A 1 83 ? -5.649 11.794 13.114 1.00 96.06 83 LEU A CA 1
ATOM 646 C C . LEU A 1 83 ? -5.671 13.296 13.405 1.00 96.06 83 LEU A C 1
ATOM 648 O O . LEU A 1 83 ? -5.304 13.714 14.504 1.00 96.06 83 LEU A O 1
ATOM 652 N N . ASP A 1 84 ? -6.140 14.121 12.479 1.00 96.69 84 ASP A N 1
ATOM 653 C CA . ASP A 1 84 ? -6.284 15.549 12.737 1.00 96.69 84 ASP A CA 1
ATOM 654 C C . ASP A 1 84 ? -7.341 15.834 13.800 1.00 96.69 84 ASP A C 1
ATOM 656 O O . ASP A 1 84 ? -7.112 16.624 14.724 1.00 96.69 84 ASP A O 1
ATOM 660 N N . ARG A 1 85 ? -8.466 15.124 13.723 1.00 96.56 85 ARG A N 1
ATOM 661 C CA . ARG A 1 85 ? -9.575 15.235 14.669 1.00 96.56 85 ARG A CA 1
ATOM 662 C C . ARG A 1 85 ? -9.213 14.721 16.062 1.00 96.56 85 ARG A C 1
ATOM 664 O O . ARG A 1 85 ? -9.575 15.350 17.054 1.00 96.56 85 ARG A O 1
ATOM 671 N N . LEU A 1 86 ? -8.521 13.585 16.150 1.00 95.81 86 LEU A N 1
ATOM 672 C CA . LEU A 1 86 ? -8.275 12.885 17.417 1.00 95.81 86 LEU A CA 1
ATOM 673 C C . LEU A 1 86 ? -6.901 13.179 18.034 1.00 95.81 86 LEU A C 1
ATOM 675 O O . LEU A 1 86 ? -6.739 13.068 19.247 1.00 95.81 86 LEU A O 1
ATOM 679 N N . ALA A 1 87 ? -5.918 13.595 17.236 1.00 94.56 87 ALA A N 1
ATOM 680 C CA . ALA A 1 87 ? -4.535 13.781 17.668 1.00 94.56 87 ALA A CA 1
ATOM 681 C C . ALA A 1 87 ? -3.991 15.185 17.351 1.00 94.56 87 ALA A C 1
ATOM 683 O O . ALA A 1 87 ? -2.838 15.349 16.958 1.00 94.56 87 ALA A O 1
ATOM 684 N N . LYS A 1 88 ? -4.803 16.222 17.606 1.00 92.81 88 LYS A N 1
ATOM 685 C CA . LYS A 1 88 ? -4.401 17.645 17.564 1.00 92.81 88 LYS A CA 1
ATOM 686 C C . LYS A 1 88 ? -3.830 18.096 16.209 1.00 92.81 88 LYS A C 1
ATOM 688 O O . LYS A 1 88 ? -2.824 18.806 16.175 1.00 92.81 88 LYS A O 1
ATOM 693 N N . GLY A 1 89 ? -4.456 17.696 15.105 1.00 92.06 89 GLY A N 1
ATOM 694 C CA . GLY A 1 89 ? -3.996 18.104 13.776 1.00 92.06 89 GLY A CA 1
ATOM 695 C C . GLY A 1 89 ? -2.684 17.440 13.353 1.00 92.06 89 GLY A C 1
ATOM 696 O O . GLY A 1 89 ? -1.903 18.071 12.651 1.00 92.06 89 GLY A O 1
ATOM 697 N N . SER A 1 90 ? -2.362 16.242 13.860 1.00 93.31 90 SER A N 1
ATOM 698 C CA . SER A 1 90 ? -1.044 15.623 13.635 1.00 93.31 90 SER A CA 1
ATOM 699 C C . SER A 1 90 ? -0.679 15.433 12.158 1.00 93.31 90 SER A C 1
ATOM 701 O O . SER A 1 90 ? 0.474 15.677 11.811 1.00 93.31 90 SER A O 1
ATOM 703 N N . ALA A 1 91 ? -1.632 15.076 11.290 1.00 94.19 91 ALA A N 1
ATOM 704 C CA . ALA A 1 91 ? -1.374 14.893 9.865 1.00 94.19 91 ALA A CA 1
ATOM 705 C C . ALA A 1 91 ? -1.181 16.246 9.164 1.00 94.19 91 ALA A C 1
ATOM 707 O O . ALA A 1 91 ? -0.204 16.439 8.441 1.00 94.19 91 ALA A O 1
ATOM 708 N N . ASN A 1 92 ? -2.042 17.225 9.452 1.00 94.75 92 ASN A N 1
ATOM 709 C CA . ASN A 1 92 ? -1.922 18.579 8.917 1.00 94.75 92 ASN A CA 1
ATOM 710 C C . ASN A 1 92 ? -0.631 19.285 9.369 1.00 94.75 92 ASN A C 1
ATOM 712 O O . ASN A 1 92 ? 0.037 19.930 8.565 1.00 94.75 92 ASN A O 1
ATOM 716 N N . ASN A 1 93 ? -0.237 19.138 10.637 1.00 95.25 93 ASN A N 1
ATOM 717 C CA . ASN A 1 93 ? 0.999 19.725 11.168 1.00 95.25 93 ASN A CA 1
ATOM 718 C C . ASN A 1 93 ? 2.255 19.129 10.517 1.00 95.25 93 ASN A C 1
ATOM 720 O O . ASN A 1 93 ? 3.268 19.818 10.411 1.00 95.25 93 ASN A O 1
ATOM 724 N N . ALA A 1 94 ? 2.187 17.863 10.099 1.00 94.50 94 ALA A N 1
ATOM 725 C CA . ALA A 1 94 ? 3.244 17.182 9.358 1.00 94.50 94 ALA A CA 1
ATOM 726 C C . ALA A 1 94 ? 3.153 17.391 7.834 1.00 94.50 94 ALA A C 1
ATOM 728 O O . ALA A 1 94 ? 4.031 16.932 7.114 1.00 94.50 94 ALA A O 1
ATOM 729 N N . GLY A 1 95 ? 2.122 18.085 7.335 1.00 95.12 95 GLY A N 1
ATOM 730 C CA . GLY A 1 95 ? 1.944 18.353 5.908 1.00 95.12 95 GLY A CA 1
ATOM 731 C C . GLY A 1 95 ? 1.508 17.147 5.068 1.00 95.12 95 GLY A C 1
ATOM 732 O O . GLY A 1 95 ? 1.561 17.241 3.844 1.00 95.12 95 GLY A O 1
ATOM 733 N N . LEU A 1 96 ? 1.043 16.048 5.682 1.00 94.31 96 LEU A N 1
ATOM 734 C CA . LEU A 1 96 ? 0.834 14.763 4.988 1.00 94.31 96 LEU A CA 1
ATOM 735 C C . LEU A 1 96 ? -0.136 14.863 3.799 1.00 94.31 96 LEU A C 1
ATOM 737 O O . LEU A 1 96 ? 0.143 14.326 2.733 1.00 94.31 96 LEU A O 1
ATOM 741 N N . HIS A 1 97 ? -1.205 15.654 3.933 1.00 92.69 97 HIS A N 1
ATOM 742 C CA . HIS A 1 97 ? -2.197 15.874 2.870 1.00 92.69 97 HIS A CA 1
ATOM 743 C C . HIS A 1 97 ? -1.625 16.452 1.562 1.00 92.69 97 HIS A C 1
ATOM 745 O O . HIS A 1 97 ? -2.263 16.389 0.512 1.00 92.69 97 HIS A O 1
ATOM 751 N N . ALA A 1 98 ? -0.450 17.087 1.608 1.00 92.81 98 ALA A N 1
ATOM 752 C CA . ALA A 1 98 ? 0.181 17.673 0.428 1.00 92.81 98 ALA A CA 1
ATOM 753 C C . ALA A 1 98 ? 1.161 16.712 -0.271 1.00 92.81 98 ALA A C 1
ATOM 755 O O . ALA A 1 98 ? 1.484 16.925 -1.443 1.00 92.81 98 ALA A O 1
ATOM 756 N N . GLU A 1 99 ? 1.618 15.662 0.415 1.00 90.75 99 GLU A N 1
ATOM 757 C CA . GLU A 1 99 ? 2.728 14.805 -0.024 1.00 90.75 99 GLU A CA 1
ATOM 758 C C . GLU A 1 99 ? 2.347 13.849 -1.169 1.00 90.75 99 GLU A C 1
ATOM 760 O O . GLU A 1 99 ? 3.183 13.481 -1.997 1.00 90.75 99 GLU A O 1
ATOM 765 N N . HIS A 1 100 ? 1.064 13.507 -1.298 1.00 91.50 100 HIS A N 1
ATOM 766 C CA . HIS A 1 100 ? 0.568 12.619 -2.357 1.00 91.50 100 HIS A CA 1
ATOM 767 C C . HIS A 1 100 ? 0.599 13.251 -3.760 1.00 91.50 100 HIS A C 1
ATOM 769 O O . HIS A 1 100 ? 0.737 12.557 -4.771 1.00 91.50 100 HIS A O 1
ATOM 775 N N . SER A 1 101 ? 0.507 14.581 -3.858 1.00 91.06 101 SER A N 1
ATOM 776 C CA . SER A 1 101 ? 0.471 15.291 -5.147 1.00 91.06 101 SER A CA 1
ATOM 777 C C . SER A 1 101 ? 1.796 15.198 -5.935 1.00 91.06 101 SER A C 1
ATOM 779 O O . SER A 1 101 ? 1.761 14.849 -7.126 1.00 91.06 101 SER A O 1
ATOM 781 N N . PRO A 1 102 ? 2.976 15.431 -5.319 1.00 91.12 102 PRO A N 1
ATOM 782 C CA . PRO A 1 102 ? 4.272 15.169 -5.947 1.00 91.12 102 PRO A CA 1
ATOM 783 C C . PRO A 1 102 ? 4.430 13.742 -6.490 1.00 91.12 102 PRO A C 1
ATOM 785 O O . PRO A 1 102 ? 4.925 13.566 -7.609 1.00 91.12 102 PRO A O 1
ATOM 788 N N . ILE A 1 103 ? 3.964 12.733 -5.745 1.00 94.19 103 ILE A N 1
ATOM 789 C CA . ILE A 1 103 ? 4.074 11.315 -6.123 1.00 94.19 103 ILE A CA 1
ATOM 790 C C . ILE A 1 103 ? 3.314 11.039 -7.420 1.00 94.19 103 ILE A C 1
ATOM 792 O O . ILE A 1 103 ? 3.880 10.455 -8.345 1.00 94.19 103 ILE A O 1
ATOM 796 N N . ALA A 1 104 ? 2.094 11.564 -7.564 1.00 94.38 104 ALA A N 1
ATOM 797 C CA . ALA A 1 104 ? 1.313 11.417 -8.794 1.00 94.38 104 ALA A CA 1
ATOM 798 C C . ALA A 1 104 ? 2.029 12.017 -10.026 1.00 94.38 104 ALA A C 1
ATOM 800 O O . ALA A 1 104 ? 1.880 11.545 -11.156 1.00 94.38 104 ALA A O 1
ATOM 801 N N . GLY A 1 105 ? 2.821 13.080 -9.842 1.00 95.69 105 GLY A N 1
ATOM 802 C CA . GLY A 1 105 ? 3.657 13.651 -10.902 1.00 95.69 105 GLY A CA 1
ATOM 803 C C . GLY A 1 105 ? 4.775 12.711 -11.362 1.00 95.69 105 GLY A C 1
ATOM 804 O O . GLY A 1 105 ? 5.037 12.603 -12.567 1.00 95.69 105 GLY A O 1
ATOM 805 N N . LEU A 1 106 ? 5.406 12.024 -10.410 1.00 97.31 106 LEU A N 1
ATOM 806 C CA . LEU A 1 106 ? 6.467 11.048 -10.650 1.00 97.31 106 LEU A CA 1
ATOM 807 C C . LEU A 1 106 ? 5.917 9.740 -11.230 1.00 97.31 106 LEU A C 1
ATOM 809 O O . LEU A 1 106 ? 6.514 9.212 -12.165 1.00 97.31 106 LEU A O 1
ATOM 813 N N . GLU A 1 107 ? 4.745 9.284 -10.786 1.00 97.19 107 GLU A N 1
ATOM 814 C CA . GLU A 1 107 ? 4.014 8.153 -11.375 1.00 97.19 107 GLU A CA 1
ATOM 815 C C . GLU A 1 107 ? 3.799 8.376 -12.876 1.00 97.19 107 GLU A C 1
ATOM 817 O O . GLU A 1 107 ? 4.298 7.610 -13.702 1.00 97.19 107 GLU A O 1
ATOM 822 N N . ARG A 1 108 ? 3.201 9.516 -13.254 1.00 97.25 108 ARG A N 1
ATOM 823 C CA . ARG A 1 108 ? 3.030 9.892 -14.670 1.00 97.25 108 ARG A CA 1
ATOM 824 C C . ARG A 1 108 ? 4.358 9.979 -15.422 1.00 97.25 108 ARG A C 1
ATOM 826 O O . ARG A 1 108 ? 4.395 9.845 -16.644 1.00 97.25 108 ARG A O 1
ATOM 833 N N . SER A 1 109 ? 5.454 10.291 -14.729 1.00 97.50 109 SER A N 1
ATOM 834 C CA . SER A 1 109 ? 6.799 10.303 -15.310 1.00 97.50 109 SER A CA 1
ATOM 835 C C . SER A 1 109 ? 7.237 8.891 -15.694 1.00 97.50 109 SER A C 1
ATOM 837 O O . SER A 1 109 ? 7.641 8.680 -16.838 1.00 97.50 109 SER A O 1
ATOM 839 N N . VAL A 1 110 ? 7.099 7.927 -14.782 1.00 98.19 110 VAL A N 1
ATOM 840 C CA . VAL A 1 110 ? 7.399 6.509 -15.027 1.00 98.19 110 VAL A CA 1
ATOM 841 C C . VAL A 1 110 ? 6.513 5.952 -16.143 1.00 98.19 110 VAL A C 1
ATOM 843 O O . VAL A 1 110 ? 7.021 5.330 -17.075 1.00 98.19 110 VAL A O 1
ATOM 846 N N . GLU A 1 111 ? 5.214 6.254 -16.134 1.00 97.75 111 GLU A N 1
ATOM 847 C CA . GLU A 1 111 ? 4.283 5.819 -17.184 1.00 97.75 111 GLU A CA 1
ATOM 848 C C . GLU A 1 111 ? 4.673 6.331 -18.576 1.00 97.75 111 GLU A C 1
ATOM 850 O O . GLU A 1 111 ? 4.611 5.587 -19.557 1.00 97.75 111 GLU A O 1
ATOM 855 N N . ARG A 1 112 ? 5.139 7.583 -18.683 1.00 97.19 112 ARG A N 1
ATOM 856 C CA . ARG A 1 112 ? 5.657 8.112 -19.955 1.00 97.19 112 ARG A CA 1
ATOM 857 C C . ARG A 1 112 ? 6.880 7.335 -20.441 1.00 97.19 112 ARG A C 1
ATOM 859 O O . ARG A 1 112 ? 6.968 7.064 -21.638 1.00 97.19 112 ARG A O 1
ATOM 866 N N . ALA A 1 113 ? 7.781 6.939 -19.541 1.00 97.12 113 ALA A N 1
ATOM 867 C CA . ALA A 1 113 ? 8.934 6.104 -19.887 1.00 97.12 113 ALA A CA 1
ATOM 868 C C . ALA A 1 113 ? 8.573 4.644 -20.199 1.00 97.12 113 ALA A C 1
ATOM 870 O O . ALA A 1 113 ? 9.342 3.953 -20.863 1.00 97.12 113 ALA A O 1
ATOM 871 N N . LEU A 1 114 ? 7.396 4.170 -19.784 1.00 95.88 114 LEU A N 1
ATOM 872 C CA . LEU A 1 114 ? 6.848 2.886 -20.235 1.00 95.88 114 LEU A CA 1
ATOM 873 C C . LEU A 1 114 ? 6.212 2.947 -21.628 1.00 95.88 114 LEU A C 1
ATOM 875 O O . LEU A 1 114 ? 5.916 1.894 -22.209 1.00 95.88 114 LEU A O 1
ATOM 879 N N . GLY A 1 115 ? 5.986 4.155 -22.146 1.00 93.94 115 GLY A N 1
ATOM 880 C CA . GLY A 1 115 ? 5.402 4.412 -23.454 1.00 93.94 115 GLY A CA 1
ATOM 881 C C . GLY A 1 115 ? 6.310 4.026 -24.632 1.00 93.94 115 GLY A C 1
ATOM 882 O O . GLY A 1 115 ? 7.466 3.643 -24.455 1.00 93.94 115 GLY A O 1
ATOM 883 N N . PRO A 1 116 ? 5.810 4.157 -25.875 1.00 89.88 116 PRO A N 1
ATOM 884 C CA . PRO A 1 116 ? 6.493 3.679 -27.084 1.00 89.88 116 PRO A CA 1
ATOM 885 C C . PRO A 1 116 ? 7.823 4.384 -27.390 1.00 89.88 116 PRO A C 1
ATOM 887 O O . PRO A 1 116 ? 8.611 3.874 -28.182 1.00 89.88 116 PRO A O 1
ATOM 890 N N . PHE A 1 117 ? 8.069 5.547 -26.782 1.00 89.50 117 PHE A N 1
ATOM 891 C CA . PHE A 1 117 ? 9.285 6.343 -26.975 1.00 89.50 117 PHE A CA 1
ATOM 892 C C . PHE A 1 117 ? 10.253 6.272 -25.788 1.00 89.50 117 PHE A C 1
ATOM 894 O O . PHE A 1 117 ? 11.320 6.881 -25.836 1.00 89.50 117 PHE A O 1
ATOM 901 N N . GLY A 1 118 ? 9.885 5.562 -24.720 1.00 91.69 118 GLY A N 1
ATOM 902 C CA . GLY A 1 118 ? 10.736 5.403 -23.552 1.00 91.69 118 GLY A CA 1
ATOM 903 C C . GLY A 1 118 ? 11.892 4.441 -23.811 1.00 91.69 118 GLY A C 1
ATOM 904 O O . GLY A 1 118 ? 11.789 3.498 -24.598 1.00 91.69 118 GLY A O 1
ATOM 905 N N . THR A 1 119 ? 13.016 4.677 -23.139 1.00 95.88 119 THR A N 1
ATOM 906 C CA . THR A 1 119 ? 14.158 3.754 -23.151 1.00 95.88 119 THR A CA 1
ATOM 907 C C . THR A 1 119 ? 14.271 3.059 -21.802 1.00 95.88 119 THR A C 1
ATOM 909 O O . THR A 1 119 ? 13.836 3.597 -20.790 1.00 95.88 119 THR A O 1
ATOM 912 N N . HIS A 1 120 ? 14.914 1.889 -21.765 1.00 96.75 120 HIS A N 1
ATOM 913 C CA . HIS A 1 120 ? 15.218 1.206 -20.500 1.00 96.75 120 HIS A CA 1
ATOM 914 C C . HIS A 1 120 ? 15.976 2.114 -19.511 1.00 96.75 120 HIS A C 1
ATOM 916 O O . HIS A 1 120 ? 15.635 2.138 -18.335 1.00 96.75 120 HIS A O 1
ATOM 922 N N . ALA A 1 121 ? 16.932 2.920 -19.990 1.00 97.19 121 ALA A N 1
ATOM 923 C CA . ALA A 1 121 ? 17.678 3.852 -19.144 1.00 97.19 121 ALA A CA 1
ATOM 924 C C . ALA A 1 121 ? 16.802 5.001 -18.604 1.00 97.19 121 ALA A C 1
ATOM 926 O O . ALA A 1 121 ? 16.900 5.333 -17.428 1.00 97.19 121 ALA A O 1
ATOM 927 N N . ASP A 1 122 ? 15.927 5.574 -19.440 1.00 97.44 122 ASP A N 1
ATOM 928 C CA . ASP A 1 122 ? 14.967 6.613 -19.022 1.00 97.44 122 ASP A CA 1
ATOM 929 C C . ASP A 1 122 ? 13.961 6.064 -17.998 1.00 97.44 122 ASP A C 1
ATOM 931 O O . ASP A 1 122 ? 13.689 6.709 -16.989 1.00 97.44 122 ASP A O 1
ATOM 935 N N . LEU A 1 123 ? 13.464 4.839 -18.204 1.00 98.00 123 LEU A N 1
ATOM 936 C CA . LEU A 1 123 ? 12.597 4.159 -17.242 1.00 98.00 123 LEU A CA 1
ATOM 937 C C . LEU A 1 123 ? 13.307 3.935 -15.904 1.00 98.00 123 LEU A C 1
ATOM 939 O O . LEU A 1 123 ? 12.738 4.240 -14.857 1.00 98.00 123 LEU A O 1
ATOM 943 N N . ALA A 1 124 ? 14.549 3.447 -15.938 1.00 98.12 124 ALA A N 1
ATOM 944 C CA . ALA A 1 124 ? 15.326 3.193 -14.734 1.00 98.12 124 ALA A CA 1
ATOM 945 C C . ALA A 1 124 ? 15.613 4.467 -13.931 1.00 98.12 124 ALA A C 1
ATOM 947 O O . ALA A 1 124 ? 15.450 4.460 -12.712 1.00 98.12 124 ALA A O 1
ATOM 948 N N . ASP A 1 125 ? 15.974 5.571 -14.591 1.00 98.19 125 ASP A N 1
ATOM 949 C CA . ASP A 1 125 ? 16.217 6.841 -13.901 1.00 98.19 125 ASP A CA 1
ATOM 950 C C . ASP A 1 125 ? 14.935 7.420 -13.283 1.00 98.19 125 ASP A C 1
ATOM 952 O O . ASP A 1 125 ? 14.919 7.785 -12.106 1.00 98.19 125 ASP A O 1
ATOM 956 N N . ARG A 1 126 ? 13.821 7.430 -14.029 1.00 98.38 126 ARG A N 1
ATOM 957 C CA . ARG A 1 126 ? 12.539 7.927 -13.506 1.00 98.38 126 ARG A CA 1
ATOM 958 C C . ARG A 1 126 ? 12.016 7.083 -12.356 1.00 98.38 126 ARG A C 1
ATOM 960 O O . ARG A 1 126 ? 11.512 7.643 -11.385 1.00 98.38 126 ARG A O 1
ATOM 967 N N . PHE A 1 127 ? 12.134 5.759 -12.457 1.00 98.50 127 PHE A N 1
ATOM 968 C CA . PHE A 1 127 ? 11.717 4.870 -11.383 1.00 98.50 127 PHE A CA 1
ATOM 969 C C . PHE A 1 127 ? 12.596 5.032 -10.140 1.00 98.50 127 PHE A C 1
ATOM 971 O O . PHE A 1 127 ? 12.065 5.073 -9.036 1.00 98.50 127 PHE A O 1
ATOM 978 N N . ARG A 1 128 ? 13.915 5.204 -10.298 1.00 98.50 128 ARG A N 1
ATOM 979 C CA . ARG A 1 128 ? 14.816 5.502 -9.176 1.00 98.50 128 ARG A CA 1
ATOM 980 C C . ARG A 1 128 ? 14.366 6.761 -8.427 1.00 98.50 128 ARG A C 1
ATOM 982 O O . ARG A 1 128 ? 14.190 6.704 -7.216 1.00 98.50 128 ARG A O 1
ATOM 989 N N . ILE A 1 129 ? 14.112 7.859 -9.145 1.00 98.25 129 ILE A N 1
ATOM 990 C CA . ILE A 1 129 ? 13.628 9.117 -8.547 1.00 98.25 129 ILE A CA 1
ATOM 991 C C . ILE A 1 129 ? 12.276 8.908 -7.854 1.00 98.25 129 ILE A C 1
ATOM 993 O O . ILE A 1 129 ? 12.090 9.347 -6.722 1.00 98.25 129 ILE A O 1
ATOM 997 N N . PHE A 1 130 ? 11.338 8.221 -8.515 1.00 98.31 130 PHE A N 1
ATOM 998 C CA . PHE A 1 130 ? 10.046 7.871 -7.924 1.00 98.31 130 PHE A CA 1
ATOM 999 C C . PHE A 1 130 ? 10.222 7.085 -6.617 1.00 98.31 130 PHE A C 1
ATOM 1001 O O . PHE A 1 130 ? 9.643 7.461 -5.604 1.00 98.31 130 PHE A O 1
ATOM 1008 N N . SER A 1 131 ? 11.046 6.034 -6.615 1.00 98.06 131 SER A N 1
ATOM 1009 C CA . SER A 1 131 ? 11.253 5.179 -5.444 1.00 98.06 131 SER A CA 1
ATOM 1010 C C . SER A 1 131 ? 11.931 5.921 -4.292 1.00 98.06 131 SER A C 1
ATOM 1012 O O . SER A 1 131 ? 11.577 5.673 -3.145 1.00 98.06 131 SER A O 1
ATOM 1014 N N . GLU A 1 132 ? 12.897 6.799 -4.569 1.00 97.88 132 GLU A N 1
ATOM 1015 C CA . GLU A 1 132 ? 13.574 7.610 -3.546 1.00 97.88 132 GLU A CA 1
ATOM 1016 C C . GLU A 1 132 ? 12.594 8.572 -2.862 1.00 97.88 132 GLU A C 1
ATOM 1018 O O . GLU A 1 132 ? 12.548 8.644 -1.634 1.00 97.88 132 GLU A O 1
ATOM 1023 N N . VAL A 1 133 ? 11.772 9.276 -3.649 1.00 97.25 133 VAL A N 1
ATOM 1024 C CA . VAL A 1 133 ? 10.760 10.203 -3.119 1.00 97.25 133 VAL A CA 1
ATOM 1025 C C . VAL A 1 133 ? 9.668 9.450 -2.362 1.00 97.25 133 VAL A C 1
ATOM 1027 O O . VAL A 1 133 ? 9.279 9.872 -1.277 1.00 97.25 133 VAL A O 1
ATOM 1030 N N . ASN A 1 134 ? 9.208 8.317 -2.895 1.00 97.25 134 ASN A N 1
ATOM 1031 C CA . ASN A 1 134 ? 8.190 7.502 -2.244 1.00 97.25 134 ASN A CA 1
ATOM 1032 C C . ASN A 1 134 ? 8.690 6.934 -0.903 1.00 97.25 134 ASN A C 1
ATOM 1034 O O . ASN A 1 134 ? 7.969 6.979 0.082 1.00 97.25 134 ASN A O 1
ATOM 1038 N N . GLU A 1 135 ? 9.941 6.472 -0.813 1.00 96.94 135 GLU A N 1
ATOM 1039 C CA . GLU A 1 135 ? 10.516 6.011 0.460 1.00 96.94 135 GLU A CA 1
ATOM 1040 C C . GLU A 1 135 ? 10.610 7.132 1.506 1.00 96.94 135 GLU A C 1
ATOM 1042 O O . GLU A 1 135 ? 10.291 6.924 2.682 1.00 96.94 135 GLU A O 1
ATOM 1047 N N . ALA A 1 136 ? 11.028 8.331 1.086 1.00 96.50 136 ALA A N 1
ATOM 1048 C CA . ALA A 1 136 ? 11.076 9.493 1.968 1.00 96.50 136 ALA A CA 1
ATOM 1049 C C . ALA A 1 136 ? 9.675 9.845 2.493 1.00 96.50 136 ALA A C 1
ATOM 1051 O O . ALA A 1 136 ? 9.503 10.055 3.693 1.00 96.50 136 ALA A O 1
ATOM 1052 N N . HIS A 1 137 ? 8.673 9.821 1.617 1.00 96.06 137 HIS A N 1
ATOM 1053 C CA . HIS A 1 137 ? 7.276 10.043 1.972 1.00 96.06 137 HIS A CA 1
ATOM 1054 C C . HIS A 1 137 ? 6.758 9.026 3.006 1.00 96.06 137 HIS A C 1
ATOM 1056 O O . HIS A 1 137 ? 6.301 9.431 4.076 1.00 96.06 137 HIS A O 1
ATOM 1062 N N . LEU A 1 138 ? 6.938 7.720 2.761 1.00 95.94 138 LEU A N 1
ATOM 1063 C CA . LEU A 1 138 ? 6.527 6.665 3.703 1.00 95.94 138 LEU A CA 1
ATOM 1064 C C . LEU A 1 138 ? 7.193 6.812 5.079 1.00 95.94 138 LEU A C 1
ATOM 1066 O O . LEU A 1 138 ? 6.629 6.395 6.093 1.00 95.94 138 LEU A O 1
ATOM 1070 N N . THR A 1 139 ? 8.415 7.349 5.115 1.00 95.31 139 THR A N 1
ATOM 1071 C CA . THR A 1 139 ? 9.152 7.617 6.357 1.00 95.31 139 THR A CA 1
ATOM 1072 C C . THR A 1 139 ? 8.526 8.778 7.125 1.00 95.31 139 THR A C 1
ATOM 1074 O O . THR A 1 139 ? 8.236 8.624 8.310 1.00 95.31 139 THR A O 1
ATOM 1077 N N . VAL A 1 140 ? 8.242 9.897 6.450 1.00 95.44 140 VAL A N 1
ATOM 1078 C CA . VAL A 1 140 ? 7.587 11.072 7.053 1.00 95.44 140 VAL A CA 1
ATOM 1079 C C . VAL A 1 140 ? 6.218 10.705 7.628 1.00 95.44 140 VAL A C 1
ATOM 1081 O O . VAL A 1 140 ? 5.913 11.052 8.771 1.00 95.44 140 VAL A O 1
ATOM 1084 N N . GLU A 1 141 ? 5.413 9.943 6.886 1.00 95.56 141 GLU A N 1
ATOM 1085 C CA . GLU A 1 141 ? 4.119 9.451 7.366 1.00 95.56 141 GLU A CA 1
ATOM 1086 C C . GLU A 1 141 ? 4.268 8.599 8.629 1.00 95.56 141 GLU A C 1
ATOM 1088 O O . GLU A 1 141 ? 3.582 8.832 9.625 1.00 95.56 141 GLU A O 1
ATOM 1093 N N . GLN A 1 142 ? 5.200 7.640 8.642 1.00 94.38 142 GLN A N 1
ATOM 1094 C CA . GLN A 1 142 ? 5.421 6.787 9.813 1.00 94.38 142 GLN A CA 1
ATOM 1095 C C . GLN A 1 142 ? 5.883 7.591 11.034 1.00 94.38 142 GLN A C 1
ATOM 1097 O O . GLN A 1 142 ? 5.390 7.357 12.140 1.00 94.38 142 GLN A O 1
ATOM 1102 N N . GLU A 1 143 ? 6.789 8.550 10.854 1.00 94.31 143 GLU A N 1
ATOM 1103 C CA . GLU A 1 143 ? 7.272 9.410 11.937 1.00 94.31 143 GLU A CA 1
ATOM 1104 C C . GLU A 1 143 ? 6.162 10.295 12.519 1.00 94.31 143 GLU A C 1
ATOM 1106 O O . GLU A 1 143 ? 6.100 10.480 13.737 1.00 94.31 143 GLU A O 1
ATOM 1111 N N . ALA A 1 144 ? 5.250 10.789 11.678 1.00 93.12 144 ALA A N 1
ATOM 1112 C CA . ALA A 1 144 ? 4.132 11.623 12.105 1.00 93.12 144 ALA A CA 1
ATOM 1113 C C . ALA A 1 144 ? 2.985 10.813 12.738 1.00 93.12 144 ALA A C 1
ATOM 1115 O O . ALA A 1 144 ? 2.463 11.174 13.797 1.00 93.12 144 ALA A O 1
ATOM 1116 N N . MET A 1 145 ? 2.587 9.705 12.108 1.00 93.19 145 MET A N 1
ATOM 1117 C CA . MET A 1 145 ? 1.380 8.955 12.469 1.00 93.19 145 MET A CA 1
ATOM 1118 C C . MET A 1 145 ? 1.610 8.011 13.649 1.00 93.19 145 MET A C 1
ATOM 1120 O O . MET A 1 145 ? 0.754 7.906 14.530 1.00 93.19 145 MET A O 1
ATOM 1124 N N . MET A 1 146 ? 2.750 7.313 13.705 1.00 91.75 146 MET A N 1
ATOM 1125 C CA . MET A 1 146 ? 2.960 6.252 14.699 1.00 91.75 146 MET A CA 1
ATOM 1126 C C . MET A 1 146 ? 2.902 6.757 16.153 1.00 91.75 146 MET A C 1
ATOM 1128 O O . MET A 1 146 ? 2.267 6.085 16.974 1.00 91.75 146 MET A O 1
ATOM 1132 N N . PRO A 1 147 ? 3.473 7.926 16.517 1.00 93.38 147 PRO A N 1
ATOM 1133 C CA . PRO A 1 147 ? 3.325 8.472 17.867 1.00 93.38 147 PRO A CA 1
ATOM 1134 C C . PRO A 1 147 ? 1.871 8.809 18.218 1.00 93.38 147 PRO A C 1
ATOM 1136 O O . PRO A 1 147 ? 1.425 8.524 19.331 1.00 93.38 147 PRO A O 1
ATOM 1139 N N . ALA A 1 148 ? 1.122 9.383 17.271 1.00 93.88 148 ALA A N 1
ATOM 1140 C CA . ALA A 1 148 ? -0.282 9.736 17.460 1.00 93.88 148 ALA A CA 1
ATOM 1141 C C . ALA A 1 148 ? -1.148 8.487 17.674 1.00 93.88 148 ALA A C 1
ATOM 1143 O O . ALA A 1 148 ? -1.918 8.418 18.631 1.00 93.88 148 ALA A O 1
ATOM 1144 N N . ILE A 1 149 ? -0.957 7.462 16.845 1.00 92.69 149 ILE A N 1
ATOM 1145 C CA . ILE A 1 149 ? -1.650 6.177 16.960 1.00 92.69 149 ILE A CA 1
ATOM 1146 C C . ILE A 1 149 ? -1.329 5.477 18.273 1.00 92.69 149 ILE A C 1
ATOM 1148 O O . ILE A 1 149 ? -2.238 4.995 18.952 1.00 92.69 149 ILE A O 1
ATOM 1152 N N . LYS A 1 150 ? -0.046 5.425 18.649 1.00 91.44 150 LYS A N 1
ATOM 1153 C CA . LYS A 1 150 ? 0.372 4.827 19.917 1.00 91.44 150 LYS A CA 1
ATOM 1154 C C . LYS A 1 150 ? -0.341 5.504 21.083 1.00 91.44 150 LYS A C 1
ATOM 1156 O O . LYS A 1 150 ? -0.919 4.819 21.921 1.00 91.44 150 LYS A O 1
ATOM 1161 N N . LYS A 1 151 ? -0.365 6.838 21.086 1.00 93.00 151 LYS A N 1
ATOM 1162 C CA . LYS A 1 151 ? -1.056 7.619 22.108 1.00 93.00 151 LYS A CA 1
ATOM 1163 C C . LYS A 1 151 ? -2.559 7.318 22.151 1.00 93.00 151 LYS A C 1
ATOM 1165 O O . LYS A 1 151 ? -3.076 7.041 23.227 1.00 93.00 151 LYS A O 1
ATOM 1170 N N . LEU A 1 152 ? -3.248 7.311 21.007 1.00 92.12 152 LEU A N 1
ATOM 1171 C CA . LEU A 1 152 ? -4.681 6.986 20.947 1.00 92.12 152 LEU A CA 1
ATOM 1172 C C . LEU A 1 152 ? -4.970 5.583 21.499 1.00 92.12 152 LEU A C 1
ATOM 1174 O O . LEU A 1 152 ? -5.936 5.394 22.241 1.00 92.12 152 LEU A O 1
ATOM 1178 N N . SER A 1 153 ? -4.109 4.613 21.181 1.00 90.25 153 SER A N 1
ATOM 1179 C CA . SER A 1 153 ? -4.210 3.254 21.712 1.00 90.25 153 SER A CA 1
ATOM 1180 C C . SER A 1 153 ? -3.984 3.197 23.227 1.00 90.25 153 SER A C 1
ATOM 1182 O O . SER A 1 153 ? -4.675 2.442 23.907 1.00 90.25 153 SER A O 1
ATOM 1184 N N . GLU A 1 154 ? -3.027 3.958 23.764 1.00 89.50 154 GLU A N 1
ATOM 1185 C CA . GLU A 1 154 ? -2.750 4.043 25.208 1.00 89.50 154 GLU A CA 1
ATOM 1186 C C . GLU A 1 154 ? -3.888 4.736 25.977 1.00 89.50 154 GLU A C 1
ATOM 1188 O O . GLU A 1 154 ? -4.161 4.385 27.123 1.00 89.50 154 GLU A O 1
ATOM 1193 N N . GLU A 1 155 ? -4.604 5.658 25.329 1.00 92.19 155 GLU A N 1
ATOM 1194 C CA . GLU A 1 155 ? -5.799 6.333 25.859 1.00 92.19 155 GLU A CA 1
ATOM 1195 C C . GLU A 1 155 ? -7.070 5.458 25.801 1.00 92.19 155 GLU A C 1
ATOM 1197 O O . GLU A 1 155 ? -8.142 5.887 26.230 1.00 92.19 155 GLU A O 1
ATOM 1202 N N . GLY A 1 156 ? -6.968 4.218 25.309 1.00 89.38 156 GLY A N 1
ATOM 1203 C CA . GLY A 1 156 ? -8.084 3.269 25.258 1.00 89.38 156 GLY A CA 1
ATOM 1204 C C . GLY A 1 156 ? -9.056 3.504 24.101 1.00 89.38 156 GLY A C 1
ATOM 1205 O O . GLY A 1 156 ? -10.187 3.016 24.141 1.00 89.38 156 GLY A O 1
ATOM 1206 N N . THR A 1 157 ? -8.632 4.240 23.070 1.00 91.19 157 THR A N 1
ATOM 1207 C CA . THR A 1 157 ? -9.421 4.432 21.849 1.00 91.19 157 THR A CA 1
ATOM 1208 C C . THR A 1 157 ? -9.660 3.089 21.157 1.00 91.19 157 THR A C 1
ATOM 1210 O O . THR A 1 157 ? -8.747 2.268 21.040 1.00 91.19 157 THR A O 1
ATOM 1213 N N . ASP A 1 158 ? -10.880 2.862 20.663 1.00 91.94 158 ASP A N 1
ATOM 1214 C CA . ASP A 1 158 ? -11.204 1.667 19.881 1.00 91.94 158 ASP A CA 1
ATOM 1215 C C . ASP A 1 158 ? -10.583 1.754 18.476 1.00 91.94 158 ASP A C 1
ATOM 1217 O O . ASP A 1 158 ? -11.204 2.177 17.498 1.00 91.94 158 ASP A O 1
ATOM 1221 N N . MET A 1 159 ? -9.322 1.333 18.383 1.00 91.12 159 MET A N 1
ATOM 1222 C CA . MET A 1 159 ? -8.562 1.341 17.134 1.00 91.12 159 MET A CA 1
ATOM 1223 C C . MET A 1 159 ? -9.162 0.424 16.060 1.00 91.12 159 MET A C 1
ATOM 1225 O O . MET A 1 159 ? -8.899 0.633 14.878 1.00 91.12 159 MET A O 1
ATOM 1229 N N . ARG A 1 160 ? -9.977 -0.576 16.429 1.00 92.00 160 ARG A N 1
ATOM 1230 C CA . ARG A 1 160 ? -10.640 -1.465 15.458 1.00 92.00 160 ARG A CA 1
ATOM 1231 C C . ARG A 1 160 ? -11.787 -0.753 14.779 1.00 92.00 160 ARG A C 1
ATOM 1233 O O . ARG A 1 160 ? -11.895 -0.792 13.557 1.00 92.00 160 ARG A O 1
ATOM 1240 N N . ALA A 1 161 ? -12.647 -0.108 15.567 1.00 91.75 161 ALA A N 1
ATOM 1241 C CA . ALA A 1 161 ? -13.728 0.706 15.030 1.00 91.75 161 ALA A CA 1
ATOM 1242 C C . ALA A 1 161 ? -13.176 1.817 14.129 1.00 91.75 161 ALA A C 1
ATOM 1244 O O . ALA A 1 161 ? -13.656 1.965 13.008 1.00 91.75 161 ALA A O 1
ATOM 1245 N N . LEU A 1 162 ? -12.121 2.510 14.569 1.00 93.19 162 LEU A N 1
ATOM 1246 C CA . LEU A 1 162 ? -11.478 3.553 13.771 1.00 93.19 162 LEU A CA 1
ATOM 1247 C C . LEU A 1 162 ? -10.896 3.026 12.458 1.00 93.19 162 LEU A C 1
ATOM 1249 O O . LEU A 1 162 ? -11.193 3.571 11.404 1.00 93.19 162 LEU A O 1
ATOM 1253 N N . MET A 1 163 ? -10.124 1.937 12.480 1.00 94.38 163 MET A N 1
ATOM 1254 C CA . MET A 1 163 ? -9.542 1.401 11.244 1.00 94.38 163 MET A CA 1
ATOM 1255 C C . MET A 1 163 ? -10.601 0.891 10.262 1.00 94.38 163 MET A C 1
ATOM 1257 O O . MET A 1 163 ? -10.444 1.066 9.055 1.00 94.38 163 MET A O 1
ATOM 1261 N N . ARG A 1 164 ? -11.714 0.332 10.753 1.00 94.38 164 ARG A N 1
ATOM 1262 C CA . ARG A 1 164 ? -12.853 -0.014 9.892 1.00 94.38 164 ARG A CA 1
ATOM 1263 C C . ARG A 1 164 ? -13.484 1.222 9.256 1.00 94.38 164 ARG A C 1
ATOM 1265 O O . ARG A 1 164 ? -13.649 1.257 8.046 1.00 94.38 164 ARG A O 1
ATOM 1272 N N . GLN A 1 165 ? -13.834 2.221 10.063 1.00 95.19 165 GLN A N 1
ATOM 1273 C CA . GLN A 1 165 ? -14.631 3.372 9.625 1.00 95.19 165 GLN A CA 1
ATOM 1274 C C . GLN A 1 165 ? -13.820 4.396 8.826 1.00 95.19 165 GLN A C 1
ATOM 1276 O O . GLN A 1 165 ? -14.319 4.952 7.854 1.00 95.19 165 GLN A O 1
ATOM 1281 N N . SER A 1 166 ? -12.578 4.652 9.231 1.00 94.81 166 SER A N 1
ATOM 1282 C CA . SER A 1 166 ? -11.752 5.708 8.647 1.00 94.81 166 SER A CA 1
ATOM 1283 C C . SER A 1 166 ? -10.891 5.200 7.490 1.00 94.81 166 SER A C 1
ATOM 1285 O O . SER A 1 166 ? -10.635 5.975 6.579 1.00 94.81 166 SER A O 1
ATOM 1287 N N . ALA A 1 167 ? -10.473 3.925 7.493 1.00 95.25 167 ALA A N 1
ATOM 1288 C CA . ALA A 1 167 ? -9.601 3.362 6.456 1.00 95.25 167 ALA A CA 1
ATOM 1289 C C . ALA A 1 167 ? -10.333 2.362 5.546 1.00 95.25 167 ALA A C 1
ATOM 1291 O O . ALA A 1 167 ? -10.525 2.625 4.363 1.00 95.25 167 ALA A O 1
ATOM 1292 N N . PHE A 1 168 ? -10.777 1.217 6.078 1.00 95.44 168 PHE A N 1
ATOM 1293 C CA . PHE A 1 168 ? -11.299 0.121 5.245 1.00 95.44 168 PHE A CA 1
ATOM 1294 C C . PHE A 1 168 ? -12.656 0.422 4.601 1.00 95.44 168 PHE A C 1
ATOM 1296 O O . PHE A 1 168 ? -12.903 -0.042 3.493 1.00 95.44 168 PHE A O 1
ATOM 1303 N N . ALA A 1 169 ? -13.495 1.259 5.216 1.00 95.94 169 ALA A N 1
ATOM 1304 C CA . ALA A 1 169 ? -14.742 1.727 4.609 1.00 95.94 169 ALA A CA 1
ATOM 1305 C C . ALA A 1 169 ? -14.523 2.567 3.335 1.00 95.94 169 ALA A C 1
ATOM 1307 O O . ALA A 1 169 ? -15.465 2.772 2.572 1.00 95.94 169 ALA A O 1
ATOM 1308 N N . ALA A 1 170 ? -13.296 3.041 3.079 1.00 97.06 170 ALA A N 1
ATOM 1309 C CA . ALA A 1 170 ? -12.953 3.719 1.831 1.00 97.06 170 ALA A CA 1
ATOM 1310 C C . ALA A 1 170 ? -12.860 2.740 0.644 1.00 97.06 170 ALA A C 1
ATOM 1312 O O . ALA A 1 170 ? -12.889 3.167 -0.514 1.00 97.06 170 ALA A O 1
ATOM 1313 N N . LEU A 1 171 ? -12.729 1.436 0.908 1.00 97.19 171 LEU A N 1
ATOM 1314 C CA . LEU A 1 171 ? -12.572 0.397 -0.103 1.00 97.19 171 LEU A CA 1
ATOM 1315 C C . LEU A 1 171 ? -13.895 -0.342 -0.342 1.00 97.19 171 LEU A C 1
ATOM 1317 O O . LEU A 1 171 ? -14.617 -0.697 0.585 1.00 97.19 171 LEU A O 1
ATOM 1321 N N . SER A 1 172 ? -14.197 -0.618 -1.607 1.00 96.44 172 SER A N 1
ATOM 1322 C CA . SER A 1 172 ? -15.196 -1.618 -1.992 1.00 96.44 172 SER A CA 1
ATOM 1323 C C . SER A 1 172 ? -14.687 -3.037 -1.714 1.00 96.44 172 SER A C 1
ATOM 1325 O O . SER A 1 172 ? -13.487 -3.249 -1.547 1.00 96.44 172 SER A O 1
ATOM 1327 N N . ALA A 1 173 ? -15.580 -4.032 -1.731 1.00 95.38 173 ALA A N 1
ATOM 1328 C CA . ALA A 1 173 ? -15.206 -5.427 -1.488 1.00 95.38 173 ALA A CA 1
ATOM 1329 C C . ALA A 1 173 ? -14.110 -5.929 -2.451 1.00 95.38 173 ALA A C 1
ATOM 1331 O O . ALA A 1 173 ? -13.121 -6.493 -1.995 1.00 95.38 173 ALA A O 1
ATOM 1332 N N . ASP A 1 174 ? -14.232 -5.655 -3.755 1.00 97.81 174 ASP A N 1
ATOM 1333 C CA . ASP A 1 174 ? -13.240 -6.073 -4.758 1.00 97.81 174 ASP A CA 1
ATOM 1334 C C . ASP A 1 174 ? -11.884 -5.362 -4.577 1.00 97.81 174 ASP A C 1
ATOM 1336 O O . ASP A 1 174 ? -10.821 -5.935 -4.835 1.00 97.81 174 ASP A O 1
ATOM 1340 N N . GLU A 1 175 ? -11.899 -4.101 -4.129 1.00 98.00 175 GLU A N 1
ATOM 1341 C CA . GLU A 1 175 ? -10.682 -3.357 -3.789 1.00 98.00 175 GLU A CA 1
ATOM 1342 C C . GLU A 1 175 ? -10.019 -3.932 -2.533 1.00 98.00 175 GLU A C 1
ATOM 1344 O O . GLU A 1 175 ? -8.804 -4.128 -2.537 1.00 98.00 175 GLU A O 1
ATOM 1349 N N . THR A 1 176 ? -10.797 -4.254 -1.492 1.00 97.75 176 THR A N 1
ATOM 1350 C CA . THR A 1 176 ? -10.299 -4.936 -0.290 1.00 97.75 176 THR A CA 1
ATOM 1351 C C . THR A 1 176 ? -9.679 -6.282 -0.643 1.00 97.75 176 THR A C 1
ATOM 1353 O O . THR A 1 176 ? -8.583 -6.588 -0.180 1.00 97.75 176 THR A O 1
ATOM 1356 N N . ASP A 1 177 ? -10.340 -7.070 -1.490 1.00 98.31 177 ASP A N 1
ATOM 1357 C CA . ASP A 1 177 ? -9.872 -8.401 -1.862 1.00 98.31 177 ASP A CA 1
ATOM 1358 C C . ASP A 1 177 ? -8.527 -8.330 -2.603 1.00 98.31 177 ASP A C 1
ATOM 1360 O O . ASP A 1 177 ? -7.587 -9.053 -2.263 1.00 98.31 177 ASP A O 1
ATOM 1364 N N . PHE A 1 178 ? -8.394 -7.394 -3.551 1.00 98.69 178 PHE A N 1
ATOM 1365 C CA . PHE A 1 178 ? -7.118 -7.120 -4.215 1.00 98.69 178 PHE A CA 1
ATOM 1366 C C . PHE A 1 178 ? -6.046 -6.627 -3.234 1.00 98.69 178 PHE A C 1
ATOM 1368 O O . PHE A 1 178 ? -4.910 -7.099 -3.283 1.00 98.69 178 PHE A O 1
ATOM 1375 N N . PHE A 1 179 ? -6.390 -5.680 -2.355 1.00 98.62 179 PHE A N 1
ATOM 1376 C CA . PHE A 1 179 ? -5.458 -5.108 -1.384 1.00 98.62 179 PHE A CA 1
ATOM 1377 C C . PHE A 1 179 ? -4.882 -6.193 -0.467 1.00 98.62 179 PHE A C 1
ATOM 1379 O O . PHE A 1 179 ? -3.671 -6.244 -0.260 1.00 98.62 179 PHE A O 1
ATOM 1386 N N . VAL A 1 180 ? -5.731 -7.097 0.030 1.00 98.38 180 VAL A N 1
ATOM 1387 C CA . VAL A 1 180 ? -5.316 -8.212 0.889 1.00 98.38 180 VAL A CA 1
ATOM 1388 C C . VAL A 1 180 ? -4.447 -9.215 0.132 1.00 98.38 180 VAL A C 1
ATOM 1390 O O . VAL A 1 180 ? -3.377 -9.553 0.636 1.00 98.38 180 VAL A O 1
ATOM 1393 N N . ASP A 1 181 ? -4.861 -9.679 -1.056 1.00 98.62 181 ASP A N 1
ATOM 1394 C CA . ASP A 1 181 ? -4.072 -10.647 -1.842 1.00 98.62 181 ASP A CA 1
ATOM 1395 C C . ASP A 1 181 ? -2.676 -10.095 -2.148 1.00 98.62 181 ASP A C 1
ATOM 1397 O O . ASP A 1 181 ? -1.668 -10.740 -1.847 1.00 98.62 181 ASP A O 1
ATOM 1401 N N . TYR A 1 182 ? -2.614 -8.865 -2.669 1.00 98.56 182 TYR A N 1
ATOM 1402 C CA . TYR A 1 182 ? -1.355 -8.229 -3.033 1.00 98.56 182 TYR A CA 1
ATOM 1403 C C . TYR A 1 182 ? -0.456 -8.030 -1.808 1.00 98.56 182 TYR A C 1
ATOM 1405 O O . TYR A 1 182 ? 0.708 -8.435 -1.823 1.00 98.56 182 TYR A O 1
ATOM 1413 N N . ALA A 1 183 ? -1.003 -7.487 -0.713 1.00 97.69 183 ALA A N 1
ATOM 1414 C CA . ALA A 1 183 ? -0.245 -7.271 0.512 1.00 97.69 183 ALA A CA 1
ATOM 1415 C C . ALA A 1 183 ? 0.344 -8.571 1.063 1.00 97.69 183 ALA A C 1
ATOM 1417 O O . ALA A 1 183 ? 1.534 -8.639 1.362 1.00 97.69 183 ALA A O 1
ATOM 1418 N N . VAL A 1 184 ? -0.468 -9.621 1.179 1.00 97.25 184 VAL A N 1
ATOM 1419 C CA . VAL A 1 184 ? -0.045 -10.892 1.775 1.00 97.25 184 VAL A CA 1
ATOM 1420 C C . VAL A 1 184 ? 1.074 -11.542 0.958 1.00 97.25 184 VAL A C 1
ATOM 1422 O O . VAL A 1 184 ? 2.087 -11.935 1.540 1.00 97.25 184 VAL A O 1
ATOM 1425 N N . ARG A 1 185 ? 0.951 -11.573 -0.378 1.00 97.12 185 ARG A N 1
ATOM 1426 C CA . ARG A 1 185 ? 1.997 -12.103 -1.271 1.00 97.12 185 ARG A CA 1
ATOM 1427 C C . ARG A 1 185 ? 3.303 -11.326 -1.144 1.00 97.12 185 ARG A C 1
ATOM 1429 O O . ARG A 1 185 ? 4.375 -11.921 -1.030 1.00 97.12 185 ARG A O 1
ATOM 1436 N N . THR A 1 186 ? 3.232 -9.995 -1.153 1.00 96.75 186 THR A N 1
ATOM 1437 C CA . THR A 1 186 ? 4.430 -9.157 -1.049 1.00 96.75 186 THR A CA 1
ATOM 1438 C C . THR A 1 186 ? 5.089 -9.289 0.323 1.00 96.75 186 THR A C 1
ATOM 1440 O O . THR A 1 186 ? 6.311 -9.408 0.396 1.00 96.75 186 THR A O 1
ATOM 1443 N N . LEU A 1 187 ? 4.314 -9.316 1.411 1.00 95.56 187 LEU A N 1
ATOM 1444 C CA . LEU A 1 187 ? 4.849 -9.454 2.769 1.00 95.56 187 LEU A CA 1
ATOM 1445 C C . LEU A 1 187 ? 5.486 -10.820 3.025 1.00 95.56 187 LEU A C 1
ATOM 1447 O O . LEU A 1 187 ? 6.462 -10.888 3.770 1.00 95.56 187 LEU A O 1
ATOM 1451 N N . GLU A 1 188 ? 4.954 -11.893 2.436 1.00 94.56 188 GLU A N 1
ATOM 1452 C CA . GLU A 1 188 ? 5.591 -13.212 2.486 1.00 94.56 188 GLU A CA 1
ATOM 1453 C C . GLU A 1 188 ? 6.919 -13.208 1.724 1.00 94.56 188 GLU A C 1
ATOM 1455 O O . GLU A 1 188 ? 7.946 -13.621 2.264 1.00 94.56 188 GLU A O 1
ATOM 1460 N N . LYS A 1 189 ? 6.922 -12.683 0.494 1.00 94.56 189 LYS A N 1
ATOM 1461 C CA . LYS A 1 189 ? 8.123 -12.617 -0.349 1.00 94.56 189 LYS A CA 1
ATOM 1462 C C . LYS A 1 189 ? 9.241 -11.775 0.277 1.00 94.56 189 LYS A C 1
ATOM 1464 O O . LYS A 1 189 ? 10.414 -12.103 0.128 1.00 94.56 189 LYS A O 1
ATOM 1469 N N . HIS A 1 190 ? 8.885 -10.698 0.978 1.00 93.12 190 HIS A N 1
ATOM 1470 C CA . HIS A 1 190 ? 9.812 -9.710 1.542 1.00 93.12 190 HIS A CA 1
ATOM 1471 C C . HIS A 1 190 ? 9.849 -9.741 3.079 1.00 93.12 190 HIS A C 1
ATOM 1473 O O . HIS A 1 190 ? 9.816 -8.699 3.739 1.00 93.12 190 HIS A O 1
ATOM 1479 N N . ALA A 1 191 ? 9.922 -10.936 3.667 1.00 82.50 191 ALA A N 1
ATOM 1480 C CA . ALA A 1 191 ? 9.826 -11.155 5.114 1.00 82.50 191 ALA A CA 1
ATOM 1481 C C . ALA A 1 191 ? 11.095 -10.815 5.931 1.00 82.50 191 ALA A C 1
ATOM 1483 O O . ALA A 1 191 ? 11.234 -11.280 7.064 1.00 82.50 191 ALA A O 1
ATOM 1484 N N . GLU A 1 192 ? 12.030 -10.015 5.402 1.00 75.75 192 GLU A N 1
ATOM 1485 C CA . GLU A 1 192 ? 13.286 -9.684 6.091 1.00 75.75 192 GLU A CA 1
ATOM 1486 C C . GLU A 1 192 ? 13.015 -9.139 7.510 1.00 75.75 192 GLU A C 1
ATOM 1488 O O . GLU A 1 192 ? 12.431 -8.062 7.693 1.00 75.75 192 GLU A O 1
ATOM 1493 N N . GLY A 1 193 ? 13.415 -9.922 8.520 1.00 53.88 193 GLY A N 1
ATOM 1494 C CA . GLY A 1 193 ? 13.422 -9.550 9.935 1.00 53.88 193 GLY A CA 1
ATOM 1495 C C . GLY A 1 193 ? 12.312 -10.123 10.828 1.00 53.88 193 GLY A C 1
ATOM 1496 O O . GLY A 1 193 ? 12.612 -10.357 11.988 1.00 53.88 193 GLY A O 1
ATOM 1497 N N . HIS A 1 194 ? 11.080 -10.383 10.360 1.00 55.25 194 HIS A N 1
ATOM 1498 C CA . HIS A 1 194 ? 9.937 -10.850 11.189 1.00 55.25 194 HIS A CA 1
ATOM 1499 C C . HIS A 1 194 ? 8.774 -11.368 10.310 1.00 55.25 194 HIS A C 1
ATOM 1501 O O . HIS A 1 194 ? 8.711 -11.001 9.136 1.00 55.25 194 HIS A O 1
ATOM 1507 N N . PRO A 1 195 ? 7.791 -12.139 10.833 1.00 57.50 195 PRO A N 1
ATOM 1508 C CA . PRO A 1 195 ? 6.643 -12.569 10.032 1.00 57.50 195 PRO A CA 1
ATOM 1509 C C . PRO A 1 195 ? 5.657 -11.405 9.810 1.00 57.50 195 PRO A C 1
ATOM 1511 O O . PRO A 1 195 ? 4.660 -11.257 10.521 1.00 57.50 195 PRO A O 1
ATOM 1514 N N . ARG A 1 196 ? 5.939 -10.560 8.809 1.00 82.38 196 ARG A N 1
ATOM 1515 C CA . ARG A 1 196 ? 5.131 -9.375 8.462 1.00 82.38 196 ARG A CA 1
ATOM 1516 C C . ARG A 1 196 ? 3.719 -9.762 8.019 1.00 82.38 196 ARG A C 1
ATOM 1518 O O . ARG A 1 196 ? 2.746 -9.161 8.470 1.00 82.38 196 ARG A O 1
ATOM 1525 N N . ALA A 1 197 ? 3.610 -10.833 7.230 1.00 90.88 197 ALA A N 1
ATOM 1526 C CA . ALA A 1 197 ? 2.327 -11.383 6.802 1.00 90.88 197 ALA A CA 1
ATOM 1527 C C . ALA A 1 197 ? 1.472 -11.839 7.997 1.00 90.88 197 ALA A C 1
ATOM 1529 O O . ALA A 1 197 ? 0.287 -11.531 8.051 1.00 90.88 197 ALA A O 1
ATOM 1530 N N . ARG A 1 198 ? 2.070 -12.477 9.014 1.00 90.62 198 ARG A N 1
ATOM 1531 C CA . ARG A 1 198 ? 1.350 -12.901 10.229 1.00 90.62 198 ARG A CA 1
ATOM 1532 C C . ARG A 1 198 ? 0.708 -11.725 10.958 1.00 90.62 198 ARG A C 1
ATOM 1534 O O . ARG A 1 198 ? -0.476 -11.773 11.276 1.00 90.62 198 ARG A O 1
ATOM 1541 N N . VAL A 1 199 ? 1.477 -10.662 11.206 1.00 89.75 199 VAL A N 1
ATOM 1542 C CA . VAL A 1 199 ? 0.972 -9.463 11.898 1.00 89.75 199 VAL A CA 1
ATOM 1543 C C . VAL A 1 199 ? -0.147 -8.804 11.092 1.00 89.75 199 VAL A C 1
ATOM 1545 O O . VAL A 1 199 ? -1.172 -8.434 11.662 1.00 89.75 199 VAL A O 1
ATOM 1548 N N . PHE A 1 200 ? 0.020 -8.710 9.771 1.00 93.12 200 PHE A N 1
ATOM 1549 C CA . PHE A 1 200 ? -0.998 -8.172 8.874 1.00 93.12 200 PHE A CA 1
ATOM 1550 C C . PHE A 1 200 ? -2.301 -8.980 8.930 1.00 93.12 200 PHE A C 1
ATOM 1552 O O . PHE A 1 200 ? -3.365 -8.412 9.158 1.00 93.12 200 PHE A O 1
ATOM 1559 N N . VAL A 1 201 ? -2.223 -10.309 8.818 1.00 94.19 201 VAL A N 1
ATOM 1560 C CA . VAL A 1 201 ? -3.400 -11.191 8.844 1.00 94.19 201 VAL A CA 1
ATOM 1561 C C . VAL A 1 201 ? -4.122 -11.144 10.193 1.00 94.19 201 VAL A C 1
ATOM 1563 O O . VAL A 1 201 ? -5.349 -11.105 10.230 1.00 94.19 201 VAL A O 1
ATOM 1566 N N . HIS A 1 202 ? -3.395 -11.089 11.311 1.00 91.25 202 HIS A N 1
ATOM 1567 C CA . HIS A 1 202 ? -4.023 -10.941 12.629 1.00 91.25 202 HIS A CA 1
ATOM 1568 C C . HIS A 1 202 ? -4.760 -9.608 12.764 1.00 91.25 202 HIS A C 1
ATOM 15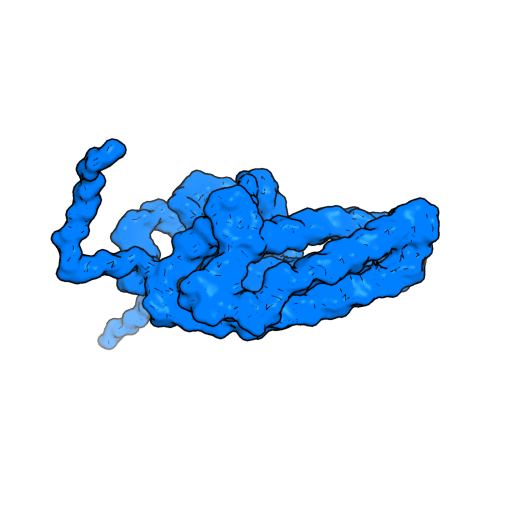70 O O . HIS A 1 202 ? -5.829 -9.545 13.373 1.00 91.25 202 HIS A O 1
ATOM 1576 N N . ALA A 1 203 ? -4.198 -8.537 12.201 1.00 92.56 203 ALA A N 1
ATOM 1577 C CA . ALA A 1 203 ? -4.849 -7.239 12.192 1.00 92.56 203 ALA A CA 1
ATOM 1578 C C . ALA A 1 203 ? -6.100 -7.243 11.295 1.00 92.56 203 ALA A C 1
ATOM 1580 O O . ALA A 1 203 ? -7.112 -6.684 11.710 1.00 92.56 203 ALA A O 1
ATOM 1581 N N . LEU A 1 204 ? -6.077 -7.944 10.149 1.00 95.25 204 LEU A N 1
ATOM 1582 C CA . LEU A 1 204 ? -7.261 -8.169 9.306 1.00 95.25 204 LEU A CA 1
ATOM 1583 C C . LEU A 1 204 ? -8.369 -8.903 10.073 1.00 95.25 204 LEU A C 1
ATOM 1585 O O . LEU A 1 204 ? -9.509 -8.450 10.071 1.00 95.25 204 LEU A O 1
ATOM 1589 N N . GLN A 1 205 ? -8.039 -9.988 10.785 1.00 93.06 205 GLN A N 1
ATOM 1590 C CA . GLN A 1 205 ? -9.019 -10.705 11.612 1.00 93.06 205 GLN A CA 1
ATOM 1591 C C . GLN A 1 205 ? -9.628 -9.789 12.682 1.00 93.06 205 GLN A C 1
ATOM 1593 O O . GLN A 1 205 ? -10.830 -9.825 12.929 1.00 93.06 205 GLN A O 1
ATOM 1598 N N . ALA A 1 206 ? -8.810 -8.938 13.303 1.00 91.19 206 ALA A N 1
ATOM 1599 C CA . ALA A 1 206 ? -9.257 -8.040 14.362 1.00 91.19 206 ALA A CA 1
ATOM 1600 C C . ALA A 1 206 ? -10.188 -6.914 13.884 1.00 91.19 206 ALA A C 1
ATOM 1602 O O . ALA A 1 206 ? -10.909 -6.354 14.713 1.00 91.19 206 ALA A O 1
ATOM 1603 N N . ILE A 1 207 ? -10.154 -6.561 12.595 1.00 93.06 207 ILE A N 1
ATOM 1604 C CA . ILE A 1 207 ? -11.032 -5.540 12.002 1.00 93.06 207 ILE A CA 1
ATOM 1605 C C . ILE A 1 207 ? -12.186 -6.118 11.198 1.00 93.06 207 ILE A C 1
ATOM 1607 O O . ILE A 1 207 ? -12.969 -5.337 10.673 1.00 93.06 207 ILE A O 1
ATOM 1611 N N . ALA A 1 208 ? -12.316 -7.437 11.082 1.00 93.00 208 ALA A N 1
ATOM 1612 C CA . ALA A 1 208 ? -13.495 -8.009 10.450 1.00 93.00 208 ALA A CA 1
ATOM 1613 C C . ALA A 1 208 ? -14.751 -7.588 11.234 1.00 93.00 208 ALA A C 1
ATOM 1615 O O . ALA A 1 208 ? -14.776 -7.630 12.468 1.00 93.00 208 ALA A O 1
ATOM 1616 N N . GLN A 1 209 ? -15.785 -7.131 10.532 1.00 89.06 209 GLN A N 1
ATOM 1617 C CA . GLN A 1 209 ? -17.057 -6.744 11.132 1.00 89.06 209 GLN A CA 1
ATOM 1618 C C . GLN A 1 209 ? -17.800 -7.955 11.686 1.00 89.06 209 GLN A C 1
ATOM 1620 O O . GLN A 1 209 ? -18.400 -7.870 12.758 1.00 89.06 209 GLN A O 1
ATOM 1625 N N . ASP A 1 210 ? -17.752 -9.060 10.953 1.00 88.38 210 ASP A N 1
ATOM 1626 C CA . ASP A 1 210 ? -18.411 -10.307 11.290 1.00 88.38 210 ASP A CA 1
ATOM 1627 C C . ASP A 1 210 ? -17.654 -11.516 10.720 1.00 88.38 210 ASP A C 1
ATOM 1629 O O . ASP A 1 210 ? -16.627 -11.401 10.041 1.00 88.38 210 ASP A O 1
ATOM 1633 N N . GLU A 1 211 ? -18.180 -12.701 11.018 1.00 89.31 211 GLU A N 1
ATOM 1634 C CA . GLU A 1 211 ? -17.608 -13.964 10.569 1.00 89.31 211 GLU A CA 1
ATOM 1635 C C . GLU A 1 211 ? -17.623 -14.116 9.045 1.00 89.31 211 GLU A C 1
ATOM 1637 O O . GLU A 1 211 ? -16.699 -14.687 8.473 1.00 89.31 211 GLU A O 1
ATOM 1642 N N . ALA A 1 212 ? -18.644 -13.599 8.359 1.00 91.94 212 ALA A N 1
ATOM 1643 C CA . ALA A 1 212 ? -18.739 -13.732 6.910 1.00 91.94 212 ALA A CA 1
ATOM 1644 C C . ALA A 1 212 ? -17.657 -12.897 6.209 1.00 91.94 212 ALA A C 1
ATOM 1646 O O . ALA A 1 212 ? -17.019 -13.375 5.264 1.00 91.94 212 ALA A O 1
ATOM 1647 N N . GLU A 1 213 ? -17.406 -11.680 6.695 1.00 93.12 213 GLU A N 1
ATOM 1648 C CA . GLU A 1 213 ? -16.307 -10.842 6.224 1.00 93.12 213 GLU A CA 1
ATOM 1649 C C . GLU A 1 213 ? -14.947 -11.493 6.494 1.00 93.12 213 GLU A C 1
ATOM 1651 O O . GLU A 1 213 ? -14.101 -11.552 5.592 1.00 93.12 213 GLU A O 1
ATOM 1656 N N . TRP A 1 214 ? -14.746 -12.043 7.697 1.00 94.75 214 TRP A N 1
ATOM 1657 C CA . TRP A 1 214 ? -13.510 -12.753 8.006 1.00 94.75 214 TRP A CA 1
ATOM 1658 C C . TRP A 1 214 ? -13.314 -13.968 7.098 1.00 94.75 214 TRP A C 1
ATOM 1660 O O . TRP A 1 214 ? -12.251 -14.104 6.505 1.00 94.75 214 TRP A O 1
ATOM 1670 N N . GLN A 1 215 ? -14.326 -14.814 6.899 1.00 94.75 215 GLN A N 1
ATOM 1671 C CA . GLN A 1 215 ? -14.212 -15.995 6.035 1.00 94.75 215 GLN A CA 1
ATOM 1672 C C . GLN A 1 215 ? -13.957 -15.643 4.562 1.00 94.75 215 GLN A C 1
ATOM 1674 O O . GLN A 1 215 ? -13.322 -16.416 3.836 1.00 94.75 215 GLN A O 1
ATOM 1679 N N . ARG A 1 216 ? -14.418 -14.480 4.084 1.00 96.44 216 ARG A N 1
ATOM 1680 C CA . ARG A 1 216 ? -14.041 -13.965 2.758 1.00 96.44 216 ARG A CA 1
ATOM 1681 C C . ARG A 1 216 ? -12.547 -13.649 2.712 1.00 96.44 216 ARG A C 1
ATOM 1683 O O . ARG A 1 216 ? -11.829 -14.241 1.909 1.00 96.44 216 ARG A O 1
ATOM 1690 N N . THR A 1 217 ? -12.086 -12.795 3.620 1.00 96.69 217 THR A N 1
ATOM 1691 C CA . THR A 1 217 ? -10.685 -12.359 3.720 1.00 96.69 217 THR A CA 1
ATOM 1692 C C . THR A 1 217 ? -9.734 -13.534 3.970 1.00 96.69 217 THR A C 1
ATOM 1694 O O . THR A 1 217 ? -8.683 -13.645 3.346 1.00 96.69 217 THR A O 1
ATOM 1697 N N . HIS A 1 218 ? -10.123 -14.469 4.832 1.00 96.19 218 HIS A N 1
ATOM 1698 C CA . HIS A 1 218 ? -9.345 -15.646 5.193 1.00 96.19 218 HIS A CA 1
ATOM 1699 C C . HIS A 1 218 ? -9.085 -16.569 3.996 1.00 96.19 218 HIS A C 1
ATOM 1701 O O . HIS A 1 218 ? -7.966 -17.051 3.831 1.00 96.19 218 HIS A O 1
ATOM 1707 N N . ARG A 1 219 ? -10.074 -16.764 3.109 1.00 98.12 219 ARG A N 1
ATOM 1708 C CA . ARG A 1 219 ? -9.883 -17.538 1.867 1.00 98.12 219 ARG A CA 1
ATOM 1709 C C . ARG A 1 219 ? -8.842 -16.906 0.946 1.00 98.12 219 ARG A C 1
ATOM 1711 O O . ARG A 1 219 ? -8.081 -17.631 0.311 1.00 98.12 219 ARG A O 1
ATOM 1718 N N . ILE A 1 220 ? -8.787 -15.577 0.898 1.00 98.38 220 ILE A N 1
ATOM 1719 C CA . ILE A 1 220 ? -7.782 -14.842 0.121 1.00 98.38 220 ILE A CA 1
ATOM 1720 C C . ILE A 1 220 ? -6.400 -15.060 0.731 1.00 98.38 220 ILE A C 1
ATOM 1722 O O . ILE A 1 220 ? -5.480 -15.460 0.025 1.00 98.38 220 ILE A O 1
ATOM 1726 N N . VAL A 1 221 ? -6.268 -14.895 2.051 1.00 97.44 221 VAL A N 1
ATOM 1727 C CA . VAL A 1 221 ? -5.015 -15.156 2.780 1.00 97.44 221 VAL A CA 1
ATOM 1728 C C . VAL A 1 221 ? -4.514 -16.581 2.531 1.00 97.44 221 VAL A C 1
ATOM 1730 O O . VAL A 1 221 ? -3.341 -16.775 2.217 1.00 97.44 221 VAL A O 1
ATOM 1733 N N . GLN A 1 222 ? -5.401 -17.575 2.627 1.00 97.62 222 GLN A N 1
ATOM 1734 C CA . GLN A 1 222 ? -5.070 -18.980 2.391 1.00 97.62 222 GLN A CA 1
ATOM 1735 C C . GLN A 1 222 ? -4.597 -19.245 0.953 1.00 97.62 222 GLN A C 1
ATOM 1737 O O . GLN A 1 222 ? -3.718 -20.076 0.748 1.00 97.62 222 GLN A O 1
ATOM 1742 N N . ALA A 1 223 ? -5.172 -18.559 -0.040 1.00 98.12 223 ALA A N 1
ATOM 1743 C CA . ALA A 1 223 ? -4.782 -18.694 -1.446 1.00 98.12 223 ALA A CA 1
ATOM 1744 C C . ALA A 1 223 ? -3.517 -17.890 -1.813 1.00 98.12 223 ALA A C 1
ATOM 1746 O O . ALA A 1 223 ? -2.865 -18.175 -2.823 1.00 98.12 223 ALA A O 1
ATOM 1747 N N . ALA A 1 224 ? -3.197 -16.859 -1.032 1.00 97.25 224 ALA A N 1
ATOM 1748 C CA . ALA A 1 224 ? -2.062 -15.974 -1.253 1.00 97.25 224 ALA A CA 1
ATOM 1749 C C . ALA A 1 224 ? -0.755 -16.529 -0.675 1.00 97.25 224 ALA A C 1
ATOM 1751 O O . ALA A 1 224 ? 0.279 -16.409 -1.332 1.00 97.25 224 ALA A O 1
ATOM 1752 N N . LEU A 1 225 ? -0.816 -17.131 0.516 1.00 95.88 225 LEU A N 1
ATOM 1753 C CA . LEU A 1 225 ? 0.350 -17.647 1.232 1.00 95.88 225 LEU A CA 1
ATOM 1754 C C . LEU A 1 225 ? 0.812 -19.017 0.726 1.00 95.88 225 LEU A C 1
ATOM 1756 O O . LEU A 1 225 ? 0.006 -19.853 0.310 1.00 95.88 225 LEU A O 1
ATOM 1760 N N . SER A 1 226 ? 2.108 -19.306 0.869 1.00 95.12 226 SER A N 1
ATOM 1761 C CA . SER A 1 226 ? 2.586 -20.691 0.829 1.00 95.12 226 SER A CA 1
ATOM 1762 C C . SER A 1 226 ? 1.950 -21.530 1.945 1.00 95.12 226 SER A C 1
ATOM 1764 O O . SER A 1 226 ? 1.547 -21.022 2.995 1.00 95.12 226 SER A O 1
ATOM 1766 N N . ALA A 1 227 ? 1.900 -22.851 1.751 1.00 95.25 227 ALA A N 1
ATOM 1767 C CA . ALA A 1 227 ? 1.338 -23.767 2.744 1.00 95.25 227 ALA A CA 1
ATOM 1768 C C . ALA A 1 227 ? 2.043 -23.668 4.111 1.00 95.25 227 ALA A C 1
ATOM 1770 O O . ALA A 1 227 ? 1.387 -23.760 5.148 1.00 95.25 227 ALA A O 1
ATOM 1771 N N . GLU A 1 228 ? 3.362 -23.455 4.116 1.00 92.38 228 GLU A N 1
ATOM 1772 C CA . GLU A 1 228 ? 4.148 -23.296 5.341 1.00 92.38 228 GLU A CA 1
ATOM 1773 C C . GLU A 1 228 ? 3.801 -21.989 6.062 1.00 92.38 228 GLU A C 1
ATOM 1775 O O . GLU A 1 228 ? 3.466 -22.015 7.248 1.00 92.38 228 GLU A O 1
ATOM 1780 N N . ALA A 1 229 ? 3.816 -20.858 5.350 1.00 92.19 229 ALA A N 1
ATOM 1781 C CA . ALA A 1 229 ? 3.474 -19.568 5.939 1.00 92.19 229 ALA A CA 1
ATOM 1782 C C . ALA A 1 229 ? 2.025 -19.552 6.443 1.00 92.19 229 ALA A C 1
ATOM 1784 O O . ALA A 1 229 ? 1.757 -19.100 7.556 1.00 92.19 229 ALA A O 1
ATOM 1785 N N . TYR A 1 230 ? 1.087 -20.112 5.675 1.00 94.38 230 TYR A N 1
ATOM 1786 C CA . TYR A 1 230 ? -0.306 -20.225 6.096 1.00 94.38 230 TYR A CA 1
ATOM 1787 C C . TYR A 1 230 ? -0.466 -21.087 7.354 1.00 94.38 230 TYR A C 1
ATOM 1789 O O . TYR A 1 230 ? -1.203 -20.706 8.263 1.00 94.38 230 TYR A O 1
ATOM 1797 N N . ALA A 1 231 ? 0.236 -22.220 7.459 1.00 92.12 231 ALA A N 1
ATOM 1798 C CA . ALA A 1 231 ? 0.189 -23.058 8.657 1.00 92.12 231 ALA A CA 1
ATOM 1799 C C . ALA A 1 231 ? 0.670 -22.300 9.908 1.00 92.12 231 ALA A C 1
ATOM 1801 O O . ALA A 1 231 ? 0.051 -22.406 10.966 1.00 92.12 231 ALA A O 1
ATOM 1802 N N . GLN A 1 232 ? 1.724 -21.488 9.781 1.00 88.69 232 GLN A N 1
ATOM 1803 C CA . GLN A 1 232 ? 2.227 -20.658 10.880 1.00 88.69 232 GLN A CA 1
ATOM 1804 C C . GLN A 1 232 ? 1.220 -19.582 11.301 1.00 88.69 232 GLN A C 1
ATOM 1806 O O . GLN A 1 232 ? 0.969 -19.404 12.490 1.00 88.69 232 GLN A O 1
ATOM 1811 N N . VAL A 1 233 ? 0.622 -18.876 10.336 1.00 89.81 233 VAL A N 1
ATOM 1812 C CA . VAL A 1 233 ? -0.363 -17.822 10.617 1.00 89.81 233 VAL A CA 1
ATOM 1813 C C . VAL A 1 233 ? -1.641 -18.411 11.215 1.00 89.81 233 VAL A C 1
ATOM 1815 O O . VAL A 1 233 ? -2.127 -17.935 12.239 1.00 89.81 233 VAL A O 1
ATOM 1818 N N . SER A 1 234 ? -2.174 -19.474 10.611 1.00 89.94 234 SER A N 1
ATOM 1819 C CA . SER A 1 234 ? -3.457 -20.065 11.008 1.00 89.94 234 SER A CA 1
ATOM 1820 C C . SER A 1 234 ? -3.443 -20.701 12.398 1.00 89.94 234 SER A C 1
ATOM 1822 O O . SER A 1 234 ? -4.462 -20.663 13.086 1.00 89.94 234 SER A O 1
ATOM 1824 N N . ALA A 1 235 ? -2.292 -21.205 12.857 1.00 88.25 235 ALA A N 1
ATOM 1825 C CA . ALA A 1 235 ? -2.131 -21.749 14.205 1.00 88.25 235 ALA A CA 1
ATOM 1826 C C . ALA A 1 235 ? -2.386 -20.718 15.324 1.00 88.25 235 ALA A C 1
ATOM 1828 O O . ALA A 1 235 ? -2.671 -21.094 16.463 1.00 88.25 235 ALA A O 1
ATOM 1829 N N . GLU A 1 236 ? -2.286 -19.423 15.019 1.00 85.25 236 GLU A N 1
ATOM 1830 C CA . GLU A 1 236 ? -2.408 -18.343 15.999 1.00 85.25 236 GLU A CA 1
ATOM 1831 C C . GLU A 1 236 ? -3.721 -17.562 15.917 1.00 85.25 236 GLU A C 1
ATOM 1833 O O . GLU A 1 236 ? -4.062 -16.839 16.864 1.00 85.25 236 GLU A O 1
ATOM 1838 N N . LEU A 1 237 ? -4.479 -17.744 14.834 1.00 84.69 237 LEU A N 1
ATOM 1839 C CA . LEU A 1 237 ? -5.774 -17.104 14.654 1.00 84.69 237 LEU A CA 1
ATOM 1840 C C . LEU A 1 237 ? -6.720 -17.436 15.814 1.00 84.69 237 LEU A C 1
ATOM 1842 O O . LEU A 1 237 ? -6.653 -18.486 16.470 1.00 84.69 237 LEU A O 1
ATOM 1846 N N . VAL A 1 238 ? -7.592 -16.485 16.132 1.00 77.69 238 VAL A N 1
ATOM 1847 C CA . VAL A 1 238 ? -8.633 -16.695 17.138 1.00 77.69 238 VAL A CA 1
ATOM 1848 C C . VAL A 1 238 ? -9.771 -17.473 16.488 1.00 77.69 238 VAL A C 1
ATOM 1850 O O . VAL A 1 238 ? -10.165 -17.163 15.366 1.00 77.69 238 VAL A O 1
ATOM 1853 N N . ASP A 1 239 ? -10.288 -18.483 17.189 1.00 69.88 239 ASP A N 1
ATOM 1854 C CA . ASP A 1 239 ? -11.528 -19.134 16.781 1.00 69.88 239 ASP A CA 1
ATOM 1855 C C . ASP A 1 239 ? -12.672 -18.129 16.935 1.00 69.88 239 ASP A C 1
ATOM 1857 O O . ASP A 1 239 ? -12.972 -17.648 18.033 1.00 69.88 239 ASP A O 1
ATOM 186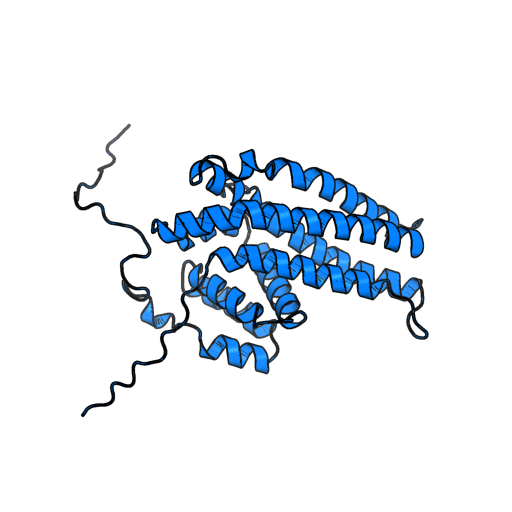1 N N . MET A 1 240 ? -13.278 -17.779 15.810 1.00 63.16 240 MET A N 1
ATOM 1862 C CA . MET A 1 240 ? -14.307 -16.756 15.744 1.00 63.16 240 MET A CA 1
ATOM 1863 C C . MET A 1 240 ? -15.639 -17.230 16.338 1.00 63.16 240 MET A C 1
ATOM 1865 O O . MET A 1 240 ? -16.456 -16.404 16.739 1.00 63.16 240 MET A O 1
ATOM 1869 N N . GLY A 1 241 ? -15.834 -18.545 16.523 1.00 51.94 241 GLY A N 1
ATOM 1870 C CA . GLY A 1 241 ? -16.970 -19.102 17.268 1.00 51.94 241 GLY A CA 1
ATOM 1871 C C . GLY A 1 241 ? -17.036 -18.642 18.734 1.00 51.94 241 GLY A C 1
ATOM 1872 O O . GLY A 1 241 ? -18.059 -18.822 19.393 1.00 51.94 241 GLY A O 1
ATOM 1873 N N . ALA A 1 242 ? -15.972 -18.006 19.238 1.00 50.56 242 ALA A N 1
ATOM 1874 C CA . ALA A 1 242 ? -15.892 -17.405 20.564 1.00 50.56 242 ALA A CA 1
ATOM 1875 C C . ALA A 1 242 ? -16.228 -15.897 20.610 1.00 50.56 242 ALA A C 1
ATOM 1877 O O . ALA A 1 242 ? -16.109 -15.313 21.683 1.00 50.56 242 ALA A O 1
ATOM 1878 N N . TRP A 1 243 ? -16.661 -15.258 19.509 1.00 54.00 243 TRP A N 1
ATOM 1879 C CA . TRP A 1 243 ? -16.950 -13.806 19.402 1.00 54.00 243 TRP A CA 1
ATOM 1880 C C . TRP A 1 243 ? -18.154 -13.283 20.215 1.00 54.00 243 TRP A C 1
ATOM 1882 O O . TRP A 1 243 ? -18.650 -12.184 19.969 1.00 54.00 243 TRP A O 1
ATOM 1892 N N . GLY A 1 244 ? -18.605 -14.018 21.234 1.00 49.59 244 GLY A N 1
ATOM 1893 C CA . GLY A 1 244 ? -19.482 -13.451 22.258 1.00 49.59 244 GLY A CA 1
ATOM 1894 C C . GLY A 1 244 ? -18.824 -12.255 22.961 1.00 49.59 244 GLY A C 1
ATOM 1895 O O . GLY A 1 244 ? -17.594 -12.135 22.972 1.00 49.59 244 GLY A O 1
ATOM 1896 N N . GLU A 1 245 ? -19.647 -11.372 23.542 1.00 43.00 245 GLU A N 1
ATOM 1897 C CA . GLU A 1 245 ? -19.233 -10.221 24.361 1.00 43.00 245 GLU A CA 1
ATOM 1898 C C . GLU A 1 245 ? -18.155 -10.643 25.385 1.00 43.00 245 GLU A C 1
ATOM 1900 O O . GLU A 1 245 ? -18.466 -11.157 26.457 1.00 43.00 245 GLU A O 1
ATOM 1905 N N . GLY A 1 246 ? -16.869 -10.500 25.044 1.00 46.81 246 GLY A N 1
ATOM 1906 C CA . GLY A 1 246 ? -15.761 -10.963 25.892 1.00 46.81 246 GLY A CA 1
ATOM 1907 C C . GLY A 1 246 ? -14.590 -11.661 25.191 1.00 46.81 246 GLY A C 1
ATOM 1908 O O . GLY A 1 246 ? -13.586 -11.910 25.855 1.00 46.81 246 GLY A O 1
ATOM 1909 N N . ALA A 1 247 ? -14.647 -11.933 23.879 1.00 46.94 247 ALA A N 1
ATOM 1910 C CA . ALA A 1 247 ? -13.515 -12.521 23.134 1.00 46.94 247 ALA A CA 1
ATOM 1911 C C . ALA A 1 247 ? -12.223 -11.677 23.193 1.00 46.94 247 ALA A C 1
ATOM 1913 O O . ALA A 1 247 ? -11.117 -12.192 23.027 1.00 46.94 247 ALA A O 1
ATOM 1914 N N . TYR A 1 248 ? -12.364 -10.381 23.474 1.00 50.34 248 TYR A N 1
ATOM 1915 C CA . TYR A 1 248 ? -11.272 -9.491 23.840 1.00 50.34 248 TYR A CA 1
ATOM 1916 C C . TYR A 1 248 ? -11.618 -8.815 25.175 1.00 50.34 248 TYR A C 1
ATOM 1918 O O . TYR A 1 248 ? -12.741 -8.334 25.329 1.00 50.34 248 TYR A O 1
ATOM 1926 N N . PRO A 1 249 ? -10.707 -8.820 26.167 1.00 42.31 249 PRO A N 1
ATOM 1927 C CA . PRO A 1 249 ? -11.034 -8.424 27.532 1.00 42.31 249 PRO A CA 1
ATOM 1928 C C . PRO A 1 249 ? -11.542 -6.970 27.616 1.00 42.31 249 PRO A C 1
ATOM 1930 O O . PRO A 1 249 ? -11.016 -6.101 26.911 1.00 42.31 249 PRO A O 1
ATOM 1933 N N . PRO A 1 250 ? -12.523 -6.680 28.496 1.00 37.50 250 PRO A N 1
ATOM 1934 C CA . PRO A 1 250 ? -13.097 -5.345 28.657 1.00 37.50 250 PRO A CA 1
ATOM 1935 C C . PRO A 1 250 ? -12.022 -4.329 29.065 1.00 37.50 250 PRO A C 1
ATOM 1937 O O . PRO A 1 250 ? -11.238 -4.578 29.980 1.00 37.50 250 PRO A O 1
ATOM 1940 N N . GLY A 1 251 ? -11.983 -3.195 28.359 1.00 48.72 251 GLY A N 1
ATOM 1941 C CA . GLY A 1 251 ? -10.889 -2.210 28.383 1.00 48.72 251 GLY A CA 1
ATOM 1942 C C . GLY A 1 251 ? -10.366 -1.834 26.986 1.00 48.72 251 GLY A C 1
ATOM 1943 O O . GLY A 1 251 ? -9.476 -0.998 26.875 1.00 48.72 251 GLY A O 1
ATOM 1944 N N . GLN A 1 252 ? -10.925 -2.442 25.930 1.00 51.50 252 GLN A N 1
ATOM 1945 C CA . GLN A 1 252 ? -10.612 -2.213 24.511 1.00 51.50 252 GLN A CA 1
ATOM 1946 C C . GLN A 1 252 ? -11.889 -1.904 23.681 1.00 51.50 252 GLN A C 1
ATOM 1948 O O . GLN A 1 252 ? -12.106 -2.515 22.640 1.00 51.50 252 GLN A O 1
ATOM 1953 N N . GLY A 1 253 ? -12.709 -0.952 24.170 1.00 32.12 253 GLY A N 1
ATOM 1954 C CA . GLY A 1 253 ? -13.852 -0.293 23.491 1.00 32.12 253 GLY A CA 1
ATOM 1955 C C . GLY A 1 253 ? -15.277 -0.817 23.812 1.00 32.12 253 GLY A C 1
ATOM 1956 O O . GLY A 1 253 ? -15.436 -2.025 23.970 1.00 32.12 253 GLY A O 1
ATOM 1957 N N . PRO A 1 254 ? -16.336 0.034 23.870 1.00 34.00 254 PRO A N 1
ATOM 1958 C CA . PRO A 1 254 ? -16.377 1.408 24.368 1.00 34.00 254 PRO A CA 1
ATOM 1959 C C . PRO A 1 254 ? -16.527 1.414 25.900 1.00 34.00 254 PRO A C 1
ATOM 1961 O O . PRO A 1 254 ? -17.219 0.582 26.489 1.00 34.00 254 PRO A O 1
ATOM 1964 N N . LEU A 1 255 ? -15.919 2.397 26.563 1.00 37.84 255 LEU A N 1
ATOM 1965 C CA . LEU A 1 255 ? -16.298 2.732 27.932 1.00 37.84 255 LEU A CA 1
ATOM 1966 C C . LEU A 1 255 ? -17.776 3.135 27.919 1.00 37.84 255 LEU A C 1
ATOM 1968 O O . LEU A 1 255 ? -18.124 4.229 27.475 1.00 37.84 255 LEU A O 1
ATOM 1972 N N . MET A 1 256 ? -18.651 2.266 28.429 1.00 33.69 256 MET A N 1
ATOM 1973 C CA . MET A 1 256 ? -19.910 2.746 28.975 1.00 33.69 256 MET A CA 1
ATOM 1974 C C . MET A 1 256 ? -19.544 3.742 30.072 1.00 33.69 256 MET A C 1
ATOM 1976 O O . MET A 1 256 ? -18.974 3.381 31.102 1.00 33.69 256 MET A O 1
ATOM 1980 N N . ASN A 1 257 ? -19.819 5.016 29.810 1.00 38.88 257 ASN A N 1
ATOM 1981 C CA . ASN A 1 257 ? -19.711 6.055 30.814 1.00 38.88 257 ASN A CA 1
ATOM 1982 C C . ASN A 1 257 ? -20.584 5.635 32.007 1.00 38.88 257 ASN A C 1
ATOM 1984 O O . ASN A 1 257 ? -21.721 5.199 31.815 1.00 38.88 257 ASN A O 1
ATOM 1988 N N . ALA A 1 258 ? -20.072 5.765 33.230 1.00 41.53 258 ALA A N 1
ATOM 1989 C CA . ALA A 1 258 ? -20.720 5.323 34.471 1.00 41.53 258 ALA A CA 1
ATOM 1990 C C . ALA A 1 258 ? -22.014 6.101 34.827 1.00 41.53 258 ALA A C 1
ATOM 1992 O O . ALA A 1 258 ? -22.475 6.081 35.965 1.00 41.53 258 ALA A O 1
ATOM 1993 N N . ALA A 1 259 ? -22.625 6.779 33.859 1.00 46.50 259 ALA A N 1
ATOM 1994 C CA . ALA A 1 259 ? -23.892 7.474 33.971 1.00 46.50 259 ALA A CA 1
ATOM 1995 C C . ALA A 1 259 ? -24.839 6.969 32.875 1.00 46.50 259 ALA A C 1
ATOM 1997 O O . ALA A 1 259 ? -25.022 7.627 31.854 1.00 46.50 259 ALA A O 1
ATOM 1998 N N . GLY A 1 260 ? -25.438 5.794 33.087 1.00 35.50 260 GLY A N 1
ATOM 1999 C CA . GLY A 1 260 ? -26.455 5.220 32.205 1.00 35.50 260 GLY A CA 1
ATOM 2000 C C . GLY A 1 260 ? -27.633 6.168 31.965 1.00 35.50 260 GLY A C 1
ATOM 2001 O O . GLY A 1 260 ? -28.622 6.148 32.694 1.00 35.50 260 GLY A O 1
ATOM 2002 N N . ARG A 1 261 ? -27.545 6.995 30.922 1.00 32.91 261 ARG A N 1
ATOM 2003 C CA . ARG A 1 261 ? -28.667 7.759 30.380 1.00 32.91 261 ARG A CA 1
ATOM 2004 C C . ARG A 1 261 ? -28.679 7.588 28.872 1.00 32.91 261 ARG A C 1
ATOM 2006 O O . ARG A 1 261 ? -27.864 8.166 28.161 1.00 32.91 261 ARG A O 1
ATOM 2013 N N . GLY A 1 262 ? -29.613 6.759 28.415 1.00 27.64 262 GLY A N 1
ATOM 2014 C CA . GLY A 1 262 ? -29.988 6.690 27.014 1.00 27.64 262 GLY A CA 1
ATOM 2015 C C . GLY A 1 262 ? -30.520 8.044 26.557 1.00 27.64 262 GLY A C 1
ATOM 2016 O O . GLY A 1 26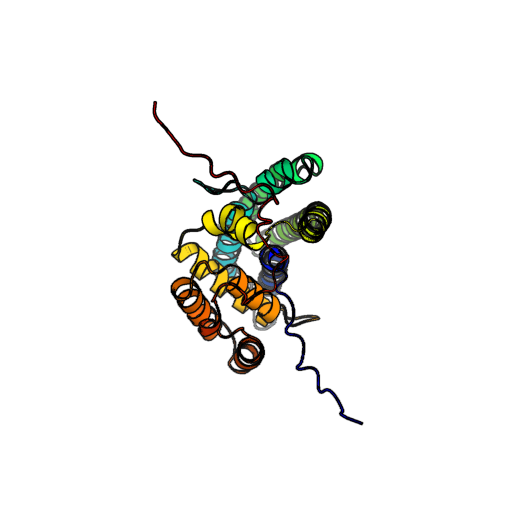2 ? -31.365 8.645 27.222 1.00 27.64 262 GLY A O 1
ATOM 2017 N N . PHE A 1 263 ? -30.018 8.521 25.423 1.00 27.67 263 PHE A N 1
ATOM 2018 C CA . PHE A 1 263 ? -30.675 9.585 24.683 1.00 27.67 263 PHE A CA 1
ATOM 2019 C C . PHE A 1 263 ? -31.769 8.959 23.820 1.00 27.67 263 PHE A C 1
ATOM 2021 O O . PHE A 1 263 ? -31.496 8.291 22.825 1.00 27.67 263 PHE A O 1
ATOM 2028 N N . CYS A 1 264 ? -33.018 9.170 24.234 1.00 27.50 264 CYS A N 1
ATOM 2029 C CA . CYS A 1 264 ? -34.173 9.045 23.357 1.00 27.50 264 CYS A CA 1
ATOM 2030 C C . CYS A 1 264 ? -34.074 10.110 22.262 1.00 27.50 264 CYS A C 1
ATOM 2032 O O . CYS A 1 264 ? -34.026 11.302 22.564 1.00 27.50 264 CYS A O 1
ATOM 2034 N N . PHE A 1 265 ? -34.113 9.690 21.001 1.00 25.94 265 PHE A N 1
ATOM 2035 C CA . PHE A 1 265 ? -34.519 10.574 19.918 1.00 25.94 265 PHE A CA 1
ATOM 2036 C C . PHE A 1 265 ? -36.041 10.743 19.970 1.00 25.94 265 PHE A C 1
ATOM 2038 O O . PHE A 1 265 ? -36.788 9.782 19.794 1.00 25.94 265 PHE A O 1
ATOM 2045 N N . SER A 1 266 ? -36.498 11.974 20.193 1.00 27.17 266 SER A N 1
ATOM 2046 C CA . SER A 1 266 ? -37.853 12.415 19.869 1.00 27.17 266 SER A CA 1
ATOM 2047 C C . SER A 1 266 ? -37.773 13.601 18.908 1.00 27.17 266 SER A C 1
ATOM 2049 O O . SER A 1 266 ? -37.234 14.638 19.278 1.00 27.17 266 SER A O 1
ATOM 2051 N N . GLN A 1 267 ? -38.327 13.393 17.712 1.00 29.38 267 GLN A N 1
ATOM 2052 C CA . GLN A 1 267 ? -39.045 14.346 16.854 1.00 29.38 267 GLN A CA 1
ATOM 2053 C C . GLN A 1 267 ? -38.438 15.739 16.608 1.00 29.38 267 GLN A C 1
ATOM 2055 O O . GLN A 1 267 ? -38.524 16.615 17.464 1.00 29.38 267 GLN A O 1
ATOM 2060 N N . ILE A 1 268 ? -38.011 15.965 15.358 1.00 35.19 268 ILE A N 1
ATOM 2061 C CA . ILE A 1 268 ? -38.583 17.002 14.478 1.00 35.19 268 ILE A CA 1
ATOM 2062 C C . ILE A 1 268 ? -38.873 16.337 13.132 1.00 35.19 268 ILE A C 1
ATOM 2064 O O . ILE A 1 268 ? -38.000 15.555 12.690 1.00 35.19 268 ILE A O 1
#